Protein AF-A0A924R3J2-F1 (afdb_monomer)

Mean predicted aligned error: 12.22 Å

Radius of gyration: 37.97 Å; Cα contacts (8 Å, |Δi|>4): 180; chains: 1; bounding box: 116×45×111 Å

Secondary structure (DSSP, 8-state):
---GGGSTTPPP--PPPPP-----HHHHHHHHHHHHHHHHHHHHHHHHHHHHHHHHHHHHHHHHHHHHHHHHHHHHSGGGGGGG--SSPEESSS-S-STT--SS---SS--HHHHHHHHHHHHHTTTTSEEEETTEEEE-SSPTT-EEEEEEEE--B-STT--B--EEEEEEE---SS-PPPP-

Solvent-accessible surface area (backbone atoms only — not comparable to full-atom values): 11175 Å² total; per-residue (Å²): 141,80,79,82,82,73,73,84,73,70,84,78,85,82,74,77,82,76,82,80,84,78,88,53,64,70,63,53,51,52,50,48,50,52,53,50,53,54,51,50,55,53,51,53,55,50,52,54,53,49,55,53,51,49,54,53,52,49,48,54,53,53,44,54,52,56,42,50,56,52,50,52,52,42,67,72,41,55,94,51,39,76,72,62,47,51,96,62,52,35,30,63,74,39,68,83,57,69,91,58,46,51,106,51,75,58,35,84,78,74,44,71,59,56,38,50,55,42,55,49,25,38,50,33,40,2,67,87,32,74,47,70,60,89,93,47,76,42,58,70,58,31,46,50,69,10,35,36,43,31,43,77,78,36,77,58,47,85,54,88,93,52,93,42,73,60,38,74,44,76,48,65,50,60,55,67,96,67,91,75,78,80,84,131

Structure (mmCIF, N/CA/C/O backbone):
data_AF-A0A924R3J2-F1
#
_entry.id   AF-A0A924R3J2-F1
#
loop_
_atom_site.group_PDB
_atom_site.id
_atom_site.type_symbol
_atom_site.label_atom_id
_atom_site.label_alt_id
_atom_site.label_comp_id
_atom_site.label_asym_id
_atom_site.label_entity_id
_atom_site.label_seq_id
_atom_site.pdbx_PDB_ins_code
_atom_site.Cartn_x
_atom_site.Cartn_y
_atom_site.Cartn_z
_atom_site.occupancy
_atom_site.B_iso_or_equiv
_atom_site.auth_seq_id
_atom_site.auth_comp_id
_atom_site.auth_asym_id
_atom_site.auth_atom_id
_atom_site.pdbx_PDB_model_num
ATOM 1 N N . MET A 1 1 ? -92.207 19.267 73.140 1.00 48.91 1 MET A N 1
ATOM 2 C CA . MET A 1 1 ? -92.052 18.079 72.274 1.00 48.91 1 MET A CA 1
ATOM 3 C C . MET A 1 1 ? -91.359 18.528 70.993 1.00 48.91 1 MET A C 1
ATOM 5 O O . MET A 1 1 ? -92.011 19.125 70.152 1.00 48.91 1 MET A O 1
ATOM 9 N N . LEU A 1 2 ? -90.037 18.352 70.893 1.00 54.84 2 LEU A N 1
ATOM 10 C CA . LEU A 1 2 ? -89.264 18.607 69.670 1.00 54.84 2 LEU A CA 1
ATOM 11 C C . LEU A 1 2 ? -88.869 17.253 69.067 1.00 54.84 2 LEU A C 1
ATOM 13 O O . LEU A 1 2 ? -88.469 16.333 69.779 1.00 54.84 2 LEU A O 1
ATOM 17 N N . ASN A 1 3 ? -89.109 17.147 67.767 1.00 50.94 3 ASN A N 1
ATOM 18 C CA . ASN A 1 3 ? -89.153 15.944 66.946 1.00 50.94 3 ASN A CA 1
ATOM 19 C C . ASN A 1 3 ? -87.774 15.256 66.840 1.00 50.94 3 ASN A C 1
ATOM 21 O O . ASN A 1 3 ? -86.810 15.881 66.406 1.00 50.94 3 ASN A O 1
ATOM 25 N N . ARG A 1 4 ? -87.677 13.970 67.215 1.00 62.28 4 ARG A N 1
ATOM 26 C CA . ARG A 1 4 ? -86.435 13.167 67.143 1.00 62.28 4 ARG A CA 1
ATOM 27 C C . ARG A 1 4 ? -86.051 12.736 65.717 1.00 62.28 4 ARG A C 1
ATOM 29 O O . ARG A 1 4 ? -84.955 12.223 65.532 1.00 62.28 4 ARG A O 1
ATOM 36 N N . 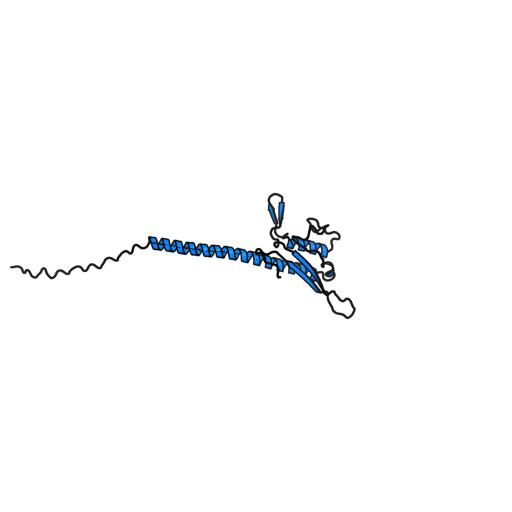ASN A 1 5 ? -86.891 12.987 64.710 1.00 60.28 5 ASN A N 1
ATOM 37 C CA . ASN A 1 5 ? -86.674 12.512 63.334 1.00 60.28 5 ASN A CA 1
ATOM 38 C C . ASN A 1 5 ? -85.704 13.370 62.493 1.00 60.28 5 ASN A C 1
ATOM 40 O O . ASN A 1 5 ? -85.583 13.145 61.294 1.00 60.28 5 ASN A O 1
ATOM 44 N N . ALA A 1 6 ? -85.025 14.362 63.079 1.00 57.56 6 ALA A N 1
ATOM 45 C CA . ALA A 1 6 ? -84.162 15.290 62.335 1.00 57.56 6 ALA A CA 1
ATOM 46 C C . ALA A 1 6 ? -82.675 14.876 62.260 1.00 57.56 6 ALA A C 1
ATOM 48 O O . ALA A 1 6 ? -81.886 15.582 61.640 1.00 57.56 6 ALA A O 1
ATOM 49 N N . ILE A 1 7 ? -82.274 13.763 62.889 1.00 57.09 7 ILE A N 1
ATOM 50 C CA . ILE A 1 7 ? -80.855 13.362 62.995 1.00 57.09 7 ILE A CA 1
ATOM 51 C C . ILE A 1 7 ? -80.429 12.414 61.849 1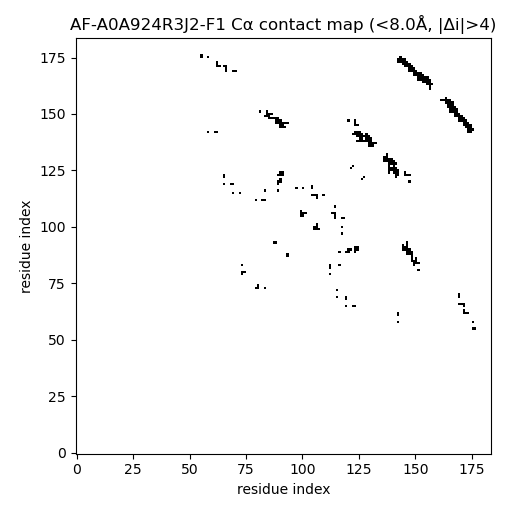.00 57.09 7 ILE A C 1
ATOM 53 O O . ILE A 1 7 ? -79.245 12.318 61.546 1.00 57.09 7 ILE A O 1
ATOM 57 N N . ASP A 1 8 ? -81.382 11.800 61.137 1.00 58.78 8 ASP A N 1
ATOM 58 C CA . ASP A 1 8 ? -81.125 10.823 60.057 1.00 58.78 8 ASP A CA 1
ATOM 59 C C . ASP A 1 8 ? -80.899 11.441 58.659 1.00 58.78 8 ASP A C 1
ATOM 61 O O . ASP A 1 8 ? -80.796 10.722 57.667 1.00 58.78 8 ASP A O 1
ATOM 65 N N . GLN A 1 9 ? -80.816 12.771 58.541 1.00 63.91 9 GLN A N 1
ATOM 66 C CA . GLN A 1 9 ? -80.634 13.463 57.251 1.00 63.91 9 GLN A CA 1
ATOM 67 C C . GLN A 1 9 ? -79.262 14.127 57.070 1.00 63.91 9 GLN A C 1
ATOM 69 O O . GLN A 1 9 ? -79.083 14.924 56.150 1.00 63.91 9 GLN A O 1
ATOM 74 N N . LEU A 1 10 ? -78.269 13.811 57.905 1.00 67.00 10 LEU A N 1
ATOM 75 C CA . LEU A 1 10 ? -76.909 14.299 57.668 1.00 67.00 10 LEU A CA 1
ATOM 76 C C . LEU A 1 10 ? -76.249 13.476 56.543 1.00 67.00 10 LEU A C 1
ATOM 78 O O . LEU A 1 10 ? -76.083 12.266 56.701 1.00 67.00 10 LEU A O 1
ATOM 82 N N . PRO A 1 11 ? -75.864 14.087 55.405 1.00 70.06 11 PRO A N 1
ATOM 83 C CA . PRO A 1 11 ? -75.172 13.374 54.339 1.00 70.06 11 PRO A CA 1
ATOM 84 C C . PRO A 1 11 ? -73.816 12.869 54.845 1.00 70.06 11 PRO A C 1
ATOM 86 O O . PRO A 1 11 ? -72.990 13.643 55.331 1.00 70.06 11 PRO A O 1
ATOM 89 N N . VAL A 1 12 ? -73.586 11.559 54.732 1.00 71.75 12 VAL A N 1
ATOM 90 C CA . VAL A 1 12 ? -72.301 10.936 55.072 1.00 71.75 12 VAL A CA 1
ATOM 91 C C . VAL A 1 12 ? -71.249 11.405 54.057 1.00 71.75 12 VAL A C 1
ATOM 93 O O . VAL A 1 12 ? -71.468 11.248 52.853 1.00 71.75 12 VAL A O 1
ATOM 96 N N . PRO A 1 13 ? -70.102 11.962 54.489 1.00 69.44 13 PRO A N 1
ATOM 97 C CA . PRO A 1 13 ? -69.024 12.320 53.578 1.00 69.44 13 PRO A CA 1
ATOM 98 C C . PRO A 1 13 ? -68.452 11.054 52.927 1.00 69.44 13 PRO A C 1
ATOM 100 O O . PRO A 1 13 ? -67.819 10.235 53.589 1.00 69.44 13 PRO A O 1
ATOM 103 N N . ILE A 1 14 ? -68.663 10.890 51.622 1.00 71.38 14 ILE A N 1
ATOM 104 C CA . ILE A 1 14 ? -67.970 9.886 50.805 1.00 71.38 14 ILE A CA 1
ATOM 105 C C . ILE A 1 14 ? -66.544 10.385 50.570 1.00 71.38 14 ILE A C 1
ATOM 107 O O . ILE A 1 14 ? -66.289 11.175 49.662 1.00 71.38 14 ILE A O 1
ATOM 111 N N . THR A 1 15 ? -65.605 9.974 51.422 1.00 72.62 15 THR A N 1
ATOM 112 C CA . THR A 1 15 ? -64.182 10.209 51.176 1.00 72.62 15 THR A CA 1
ATOM 113 C C . THR A 1 15 ? -63.712 9.278 50.052 1.00 72.62 15 THR A C 1
ATOM 115 O O . THR A 1 15 ? -63.897 8.062 50.145 1.00 72.62 15 THR A O 1
ATOM 118 N N . PRO A 1 16 ? -63.127 9.804 48.960 1.00 75.81 16 PRO A N 1
ATOM 119 C CA . PRO A 1 16 ? -62.544 8.953 47.933 1.00 75.81 16 PRO A CA 1
ATOM 120 C C . PRO A 1 16 ? -61.376 8.151 48.533 1.00 75.81 16 PRO A C 1
ATOM 122 O O . PRO A 1 16 ? -60.658 8.675 49.394 1.00 75.81 16 PRO A O 1
ATOM 125 N N . PRO A 1 17 ? -61.157 6.891 48.111 1.00 71.56 17 PRO A N 1
ATOM 126 C CA . PRO A 1 17 ? -60.004 6.128 48.565 1.00 71.56 17 PRO A CA 1
ATOM 127 C C . PRO A 1 17 ? -58.725 6.878 48.180 1.00 71.56 17 PRO A C 1
ATOM 129 O O . PRO A 1 17 ? -58.571 7.321 47.041 1.00 71.56 17 PRO A O 1
ATOM 132 N N . LEU A 1 18 ? -57.809 7.037 49.138 1.00 68.06 18 LEU A N 1
ATOM 133 C CA . LEU A 1 18 ? -56.508 7.646 48.875 1.00 68.06 18 LEU A CA 1
ATOM 134 C C . LEU A 1 18 ? -55.772 6.819 47.807 1.00 68.06 18 LEU A C 1
ATOM 136 O O . LEU A 1 18 ? -55.744 5.586 47.911 1.00 68.06 18 LEU A O 1
ATOM 140 N N . PRO A 1 19 ? -55.164 7.457 46.790 1.00 69.69 19 PRO A N 1
ATOM 141 C CA . PRO A 1 19 ? -54.374 6.739 45.806 1.00 69.69 19 PRO A CA 1
ATOM 142 C C . PRO A 1 19 ? -53.231 6.013 46.516 1.00 69.69 19 PRO A C 1
ATOM 144 O O . PRO A 1 19 ? -52.472 6.588 47.298 1.00 69.69 19 PRO A O 1
ATOM 147 N N . ARG A 1 20 ? -53.135 4.709 46.266 1.00 66.94 20 ARG A N 1
ATOM 148 C CA . ARG A 1 20 ? -52.118 3.838 46.848 1.00 66.94 20 ARG A CA 1
ATOM 149 C C . ARG A 1 20 ? -50.770 4.228 46.239 1.00 66.94 20 ARG A C 1
ATOM 151 O O . ARG A 1 20 ? -50.554 4.022 45.049 1.00 66.94 20 ARG A O 1
ATOM 158 N N . VAL A 1 21 ? -49.871 4.806 47.034 1.00 64.62 21 VAL A N 1
ATOM 159 C CA . VAL A 1 21 ? -48.509 5.113 46.578 1.00 64.62 21 VAL A CA 1
ATOM 160 C C . VAL A 1 21 ? -47.767 3.788 46.402 1.00 64.62 21 VAL A C 1
ATOM 162 O O . VAL A 1 21 ? -47.398 3.135 47.377 1.00 64.62 21 VAL A O 1
ATOM 165 N N . SER A 1 22 ? -47.591 3.359 45.151 1.00 64.19 22 SER A N 1
ATOM 166 C CA . SER A 1 22 ? -46.738 2.220 44.817 1.00 64.19 22 SER A CA 1
ATOM 167 C C . SER A 1 22 ? -45.282 2.665 44.919 1.00 64.19 22 SER A C 1
ATOM 169 O O . SER A 1 22 ? -44.743 3.301 44.017 1.00 64.19 22 SER A O 1
ATOM 171 N N . GLY A 1 23 ? -44.652 2.374 46.055 1.00 64.81 23 GLY A N 1
ATOM 172 C CA . GLY A 1 23 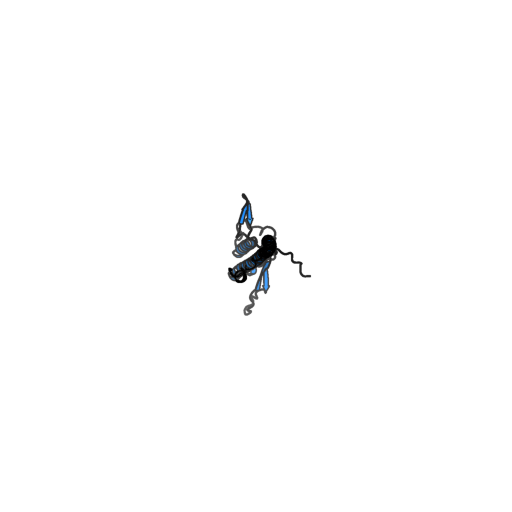? -43.216 2.542 46.239 1.00 64.81 23 GLY A CA 1
ATOM 173 C C . GLY A 1 23 ? -42.444 1.461 45.484 1.00 64.81 23 GLY A C 1
ATOM 174 O O . GLY A 1 23 ? -42.030 0.478 46.087 1.00 64.81 23 GLY A O 1
ATOM 175 N N . THR A 1 24 ? -42.256 1.631 44.175 1.00 64.75 24 THR A N 1
ATOM 176 C CA . THR A 1 24 ? -41.397 0.762 43.339 1.00 64.75 24 THR A CA 1
ATOM 177 C C . THR A 1 24 ? -40.222 1.507 42.699 1.00 64.75 24 THR A C 1
ATOM 179 O O . THR A 1 24 ? -39.500 0.939 41.888 1.00 64.75 24 THR A O 1
ATOM 182 N N . THR A 1 25 ? -39.965 2.755 43.100 1.00 74.38 25 THR A N 1
ATOM 183 C CA . THR A 1 25 ? -39.020 3.649 42.410 1.00 74.38 25 THR A CA 1
ATOM 184 C C . THR A 1 25 ? -37.553 3.217 42.517 1.00 74.38 25 THR A C 1
ATOM 186 O O . THR A 1 25 ? -36.815 3.333 41.547 1.00 74.38 25 THR A O 1
ATOM 189 N N . MET A 1 26 ? -37.106 2.673 43.653 1.00 81.19 26 MET A N 1
ATOM 190 C CA . MET A 1 26 ? -35.691 2.298 43.830 1.00 81.19 26 MET A CA 1
ATOM 191 C C . MET A 1 26 ? -35.299 1.032 43.053 1.00 81.19 26 MET A C 1
ATOM 193 O O . MET A 1 26 ? -34.213 0.975 42.479 1.00 81.19 26 MET A O 1
ATOM 197 N N . LEU A 1 27 ? -36.178 0.022 43.008 1.00 86.88 27 LEU A N 1
ATOM 198 C CA . LEU A 1 27 ? -35.929 -1.208 42.246 1.00 86.88 27 LEU A CA 1
ATOM 199 C C . LEU A 1 27 ? -35.962 -0.924 40.738 1.00 86.88 27 LEU A C 1
ATOM 201 O O . LEU A 1 27 ? -35.117 -1.414 39.999 1.00 86.88 27 LEU A O 1
ATOM 205 N N . GLU A 1 28 ? -36.907 -0.098 40.293 1.00 88.44 28 GLU A N 1
ATOM 206 C CA . GLU A 1 28 ? -37.046 0.302 38.893 1.00 88.44 28 GLU A CA 1
ATOM 207 C C . GLU A 1 28 ? -35.826 1.095 38.399 1.00 88.44 28 GLU A C 1
ATOM 209 O O . GLU A 1 28 ? -35.278 0.807 37.333 1.00 88.44 28 GLU A O 1
ATOM 214 N N . VAL A 1 29 ? -35.306 2.017 39.217 1.00 91.25 29 VAL A N 1
ATOM 215 C CA . VAL A 1 29 ? -34.059 2.736 38.913 1.00 91.25 29 VAL A CA 1
ATOM 216 C C . VAL A 1 29 ? -32.851 1.789 38.896 1.00 91.25 29 VAL A C 1
ATOM 218 O O . VAL A 1 29 ? -32.008 1.877 38.008 1.00 91.25 29 VAL A O 1
ATOM 221 N N . LEU A 1 30 ? -32.764 0.830 39.819 1.00 92.38 30 LEU A N 1
ATOM 222 C CA . LEU A 1 30 ? -31.658 -0.132 39.823 1.00 92.38 30 LEU A CA 1
ATOM 223 C C . LEU A 1 30 ? -31.685 -1.037 38.581 1.00 92.38 30 LEU A C 1
ATOM 225 O O . LEU A 1 30 ? -30.654 -1.237 37.941 1.00 92.38 30 LEU A O 1
ATOM 229 N N . VAL A 1 31 ? -32.863 -1.536 38.198 1.00 93.31 31 VAL A N 1
ATOM 230 C CA . VAL A 1 31 ? -33.034 -2.372 37.001 1.00 93.31 31 VAL A CA 1
ATOM 231 C C . VAL A 1 31 ? -32.736 -1.579 35.728 1.00 93.31 31 VAL A C 1
ATOM 233 O O . VAL A 1 31 ? -32.037 -2.085 34.852 1.00 93.31 31 VAL A O 1
ATOM 236 N N . THR A 1 32 ? -33.187 -0.325 35.627 1.00 95.00 32 THR A N 1
ATOM 237 C CA . THR A 1 32 ? -32.863 0.528 34.468 1.00 95.00 32 THR A CA 1
ATOM 238 C C . THR A 1 32 ? -31.365 0.788 34.352 1.00 95.00 32 THR A C 1
ATOM 240 O O . THR A 1 32 ? -30.823 0.649 33.257 1.00 95.00 32 THR A O 1
ATOM 243 N N . ILE A 1 33 ? -30.663 1.064 35.456 1.00 95.25 33 ILE A N 1
ATOM 244 C CA . ILE A 1 33 ? -29.198 1.207 35.450 1.00 95.25 33 ILE A CA 1
ATOM 245 C C . ILE A 1 33 ? -28.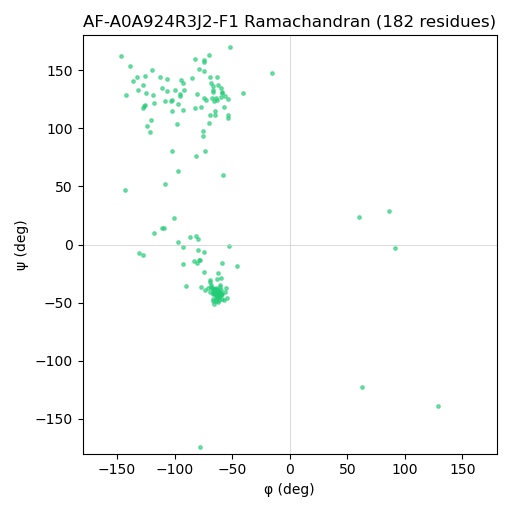521 -0.088 34.978 1.00 95.25 33 ILE A C 1
ATOM 247 O O . ILE A 1 33 ? -27.605 -0.022 34.163 1.00 95.25 33 ILE A O 1
ATOM 251 N N . VAL A 1 34 ? -28.977 -1.263 35.426 1.00 96.31 34 VAL A N 1
ATOM 252 C CA . VAL A 1 34 ? -28.419 -2.561 34.994 1.00 96.31 34 VAL A CA 1
ATOM 253 C C . VAL A 1 34 ? -28.627 -2.798 33.495 1.00 96.31 34 VAL A C 1
ATOM 255 O O . VAL A 1 34 ? -27.697 -3.220 32.802 1.00 96.31 34 VAL A O 1
ATOM 258 N N . ILE A 1 35 ? -29.823 -2.505 32.977 1.00 96.81 35 ILE A N 1
ATOM 259 C CA . ILE A 1 35 ? -30.135 -2.639 31.548 1.00 96.81 35 ILE A CA 1
ATOM 260 C C . ILE A 1 35 ? -29.274 -1.671 30.724 1.00 96.81 35 ILE A C 1
ATOM 262 O O . ILE A 1 35 ? -28.660 -2.084 29.741 1.00 96.81 35 ILE A O 1
ATOM 266 N N . LEU A 1 36 ? -29.172 -0.405 31.143 1.00 96.69 36 LEU A N 1
ATOM 267 C CA . LEU A 1 36 ? -28.356 0.608 30.468 1.00 96.69 36 LEU A CA 1
ATOM 268 C C . LEU A 1 36 ? -26.868 0.260 30.494 1.00 96.69 36 LEU A C 1
ATOM 270 O O . LEU A 1 36 ? -26.207 0.349 29.463 1.00 96.69 36 LEU A O 1
ATOM 274 N N . ALA A 1 37 ? -26.343 -0.175 31.641 1.00 97.19 37 ALA A N 1
ATOM 275 C CA . ALA A 1 37 ? -24.952 -0.594 31.768 1.00 97.19 37 ALA A CA 1
ATOM 276 C C . ALA A 1 37 ? -24.645 -1.763 30.820 1.00 97.19 37 ALA A C 1
ATOM 278 O O . ALA A 1 37 ? -23.640 -1.739 30.112 1.00 97.19 37 ALA A O 1
ATOM 279 N N . SER A 1 38 ? -25.548 -2.745 30.744 1.00 97.19 38 SER A N 1
ATOM 280 C CA . SER A 1 38 ? -25.416 -3.894 29.840 1.00 97.19 38 SER A CA 1
ATOM 281 C C . SER A 1 38 ? -25.460 -3.470 28.364 1.00 97.19 38 SER A C 1
ATOM 283 O O . SER A 1 38 ? -24.644 -3.930 27.565 1.00 97.19 38 SER A O 1
ATOM 285 N N . GLY A 1 39 ? -26.355 -2.542 28.003 1.00 97.75 39 GLY A N 1
ATOM 286 C CA . GLY A 1 39 ? -26.428 -1.964 26.657 1.00 97.75 39 GLY A CA 1
ATOM 287 C C . GLY A 1 39 ? -25.168 -1.186 26.262 1.00 97.75 39 GLY A C 1
ATOM 288 O O . GLY A 1 39 ? -24.651 -1.363 25.160 1.00 97.75 39 GLY A O 1
ATOM 289 N N . LEU A 1 40 ? -24.628 -0.370 27.171 1.00 97.50 40 LEU A N 1
ATOM 290 C CA . LEU A 1 40 ? -23.408 0.411 26.942 1.00 97.50 40 LEU A CA 1
ATOM 291 C C . LEU A 1 40 ? -22.168 -0.475 26.773 1.00 97.50 40 LEU A C 1
ATOM 293 O O . LEU A 1 40 ? -21.338 -0.189 25.914 1.00 97.50 40 LEU A O 1
ATOM 297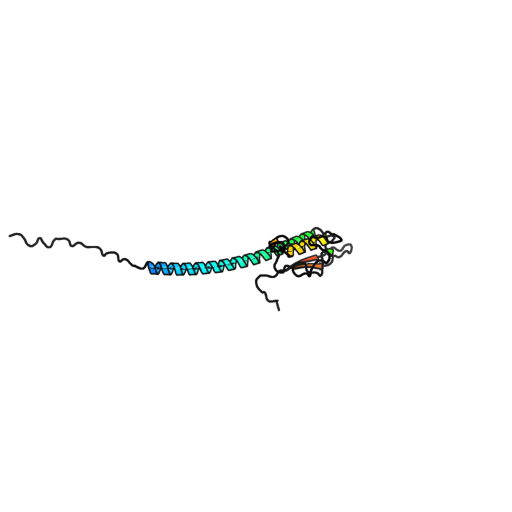 N N . LEU A 1 41 ? -22.056 -1.570 27.531 1.00 96.75 41 LEU A N 1
ATOM 298 C CA . LEU A 1 41 ? -20.984 -2.554 27.337 1.00 96.75 41 LEU A CA 1
ATOM 299 C C . LEU A 1 41 ? -21.077 -3.228 25.959 1.00 96.75 41 LEU A C 1
ATOM 301 O O . LEU A 1 41 ? -20.055 -3.408 25.297 1.00 96.75 41 LEU A O 1
ATOM 305 N N . GLY A 1 42 ? -22.293 -3.536 25.494 1.00 97.19 42 GLY A N 1
ATOM 306 C CA . GLY A 1 42 ? -22.524 -4.045 24.138 1.00 97.19 42 GLY A CA 1
ATOM 307 C C . GLY A 1 42 ? -22.095 -3.055 23.049 1.00 97.19 42 GLY A C 1
ATOM 308 O O . GLY A 1 42 ? -21.414 -3.437 22.097 1.00 97.19 42 GLY A O 1
ATOM 309 N N . LEU A 1 43 ? -22.419 -1.769 23.214 1.00 97.31 43 LEU A N 1
ATOM 310 C CA . LEU A 1 43 ? -21.983 -0.709 22.298 1.00 97.31 43 LEU A CA 1
ATOM 311 C C . LEU A 1 43 ? -20.461 -0.517 22.310 1.00 97.31 43 LEU A C 1
ATOM 313 O O . LEU A 1 43 ? -19.865 -0.342 21.251 1.00 97.31 43 LEU A O 1
ATOM 317 N N . ALA A 1 44 ? -19.818 -0.593 23.478 1.00 96.75 44 ALA A N 1
ATOM 318 C CA . ALA A 1 44 ? -18.364 -0.502 23.585 1.00 96.75 44 ALA A CA 1
ATOM 319 C C . ALA A 1 44 ? -17.663 -1.656 22.846 1.00 96.75 44 ALA A C 1
ATOM 321 O O . ALA A 1 44 ? -16.684 -1.428 22.136 1.00 96.75 44 ALA A O 1
ATOM 322 N N . ALA A 1 45 ? -18.190 -2.881 22.953 1.00 95.62 45 ALA A N 1
ATOM 323 C CA . ALA A 1 45 ? -17.677 -4.026 22.202 1.00 95.62 45 ALA A CA 1
ATOM 324 C C . ALA A 1 45 ? -17.818 -3.823 20.683 1.00 95.62 45 ALA A C 1
ATOM 326 O O . ALA A 1 45 ? -16.874 -4.078 19.933 1.00 95.62 45 ALA A O 1
ATOM 327 N N . LEU A 1 46 ? -18.964 -3.301 20.232 1.00 95.75 46 LEU A N 1
ATOM 328 C CA . LEU A 1 46 ? -19.172 -2.962 18.824 1.00 95.75 46 LEU A CA 1
ATOM 329 C C . LEU A 1 46 ? -18.215 -1.857 18.354 1.00 95.75 46 LEU A C 1
ATOM 331 O O . LEU A 1 46 ? -17.661 -1.963 17.264 1.00 95.75 46 LEU A O 1
ATOM 335 N N . GLN A 1 47 ? -17.967 -0.832 19.174 1.00 97.19 47 GLN A N 1
ATOM 336 C CA . GLN A 1 47 ? -17.033 0.247 18.847 1.00 97.19 47 GLN A CA 1
ATOM 337 C C . GLN A 1 47 ? -15.618 -0.283 18.591 1.00 97.19 47 GLN A C 1
ATOM 339 O O . GLN A 1 47 ? -14.968 0.138 17.637 1.00 97.19 47 GLN A O 1
ATOM 344 N N . VAL A 1 48 ? -15.140 -1.224 19.410 1.00 94.31 48 VAL A N 1
ATOM 345 C CA . VAL A 1 48 ? -13.831 -1.860 19.196 1.00 94.31 48 VAL A CA 1
ATOM 346 C C . VAL A 1 48 ? -13.816 -2.643 17.883 1.00 94.31 48 VAL A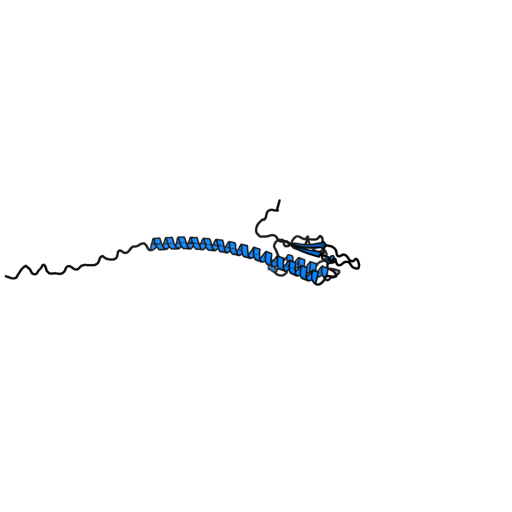 C 1
ATOM 348 O O . VAL A 1 48 ? -12.868 -2.511 17.111 1.00 94.31 48 VAL A O 1
ATOM 351 N N . ALA A 1 49 ? -14.876 -3.401 17.589 1.00 92.50 49 ALA A N 1
ATOM 352 C CA . ALA A 1 49 ? -14.986 -4.135 16.329 1.00 92.50 49 ALA A CA 1
ATOM 353 C C . ALA A 1 49 ? -14.964 -3.193 15.108 1.00 92.50 49 ALA A C 1
ATOM 355 O O . ALA A 1 49 ? -14.273 -3.469 14.126 1.00 92.50 49 ALA A O 1
ATOM 356 N N . LEU A 1 50 ? -15.648 -2.047 15.185 1.00 93.94 50 LEU A N 1
ATOM 357 C CA . LEU A 1 50 ? -15.623 -1.029 14.132 1.00 93.94 50 LEU A CA 1
ATOM 358 C C . LEU A 1 50 ? -14.215 -0.469 13.912 1.00 93.94 50 LEU A C 1
ATOM 360 O O . LEU A 1 50 ? -13.764 -0.424 12.774 1.00 93.94 50 LEU A O 1
ATOM 364 N N . LEU A 1 51 ? -13.485 -0.136 14.981 1.00 92.50 51 LEU A N 1
ATOM 365 C CA . LEU A 1 51 ? -12.103 0.348 14.869 1.00 92.50 51 LEU A CA 1
ATOM 366 C C . LEU A 1 51 ? -11.184 -0.679 14.191 1.00 92.50 51 LEU A C 1
ATOM 368 O O . LEU A 1 51 ? -10.335 -0.313 13.381 1.00 92.50 51 LEU A O 1
ATOM 372 N N . THR A 1 52 ? -11.360 -1.972 14.485 1.00 90.19 52 THR A N 1
ATOM 373 C CA . THR A 1 52 ? -10.588 -3.024 13.805 1.00 90.19 52 THR A CA 1
ATOM 374 C C . THR A 1 52 ? -10.939 -3.137 12.322 1.00 90.19 52 THR 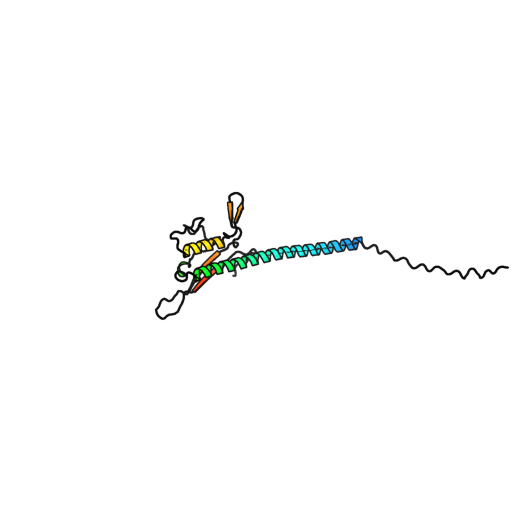A C 1
ATOM 376 O O . THR A 1 52 ? -10.040 -3.236 11.490 1.00 90.19 52 THR A O 1
ATOM 379 N N . ALA A 1 53 ? -12.226 -3.049 11.974 1.00 90.69 53 ALA A N 1
ATOM 380 C CA . ALA A 1 53 ? -12.678 -3.091 10.586 1.00 90.69 53 ALA A CA 1
ATOM 381 C C . ALA A 1 53 ? -12.195 -1.869 9.786 1.00 90.69 53 ALA A C 1
ATOM 383 O O . ALA A 1 53 ? -11.787 -1.999 8.630 1.00 90.69 53 ALA A O 1
ATOM 384 N N . GLU A 1 54 ? -12.188 -0.687 10.405 1.00 91.31 54 GLU A N 1
ATOM 385 C CA . GLU A 1 54 ? -11.636 0.531 9.811 1.00 91.31 54 GLU A CA 1
ATOM 386 C C . GLU A 1 54 ? -10.139 0.391 9.528 1.00 91.31 54 GLU A C 1
ATOM 388 O O . GLU A 1 54 ? -9.697 0.721 8.427 1.00 91.31 54 GLU A O 1
ATOM 393 N N . ALA A 1 55 ? -9.364 -0.150 10.473 1.00 88.38 55 ALA A N 1
ATOM 394 C CA . ALA A 1 55 ? -7.930 -0.361 10.289 1.00 88.38 55 ALA A CA 1
ATOM 395 C C . ALA A 1 55 ? -7.622 -1.312 9.114 1.00 88.38 55 ALA A C 1
ATOM 397 O O . ALA A 1 55 ? -6.739 -1.027 8.302 1.00 88.38 55 ALA A O 1
ATOM 398 N N . GLU A 1 56 ? -8.373 -2.407 8.971 1.00 89.00 56 GLU A N 1
ATOM 399 C CA . GLU A 1 56 ? -8.215 -3.339 7.844 1.00 89.00 56 GLU A CA 1
ATOM 400 C C . GLU A 1 56 ? -8.609 -2.703 6.504 1.00 89.00 56 GLU A C 1
ATOM 402 O O . GLU A 1 56 ? -7.896 -2.838 5.503 1.00 89.00 56 GLU A O 1
ATOM 407 N N . SER A 1 57 ? -9.721 -1.961 6.483 1.00 91.19 57 SER A N 1
ATOM 408 C CA . SER A 1 57 ? -10.158 -1.219 5.298 1.00 91.19 57 SER A CA 1
ATOM 409 C C . SER A 1 57 ? -9.125 -0.172 4.878 1.00 91.19 57 SER A C 1
ATOM 411 O O . SER A 1 57 ? -8.838 -0.023 3.688 1.00 91.19 57 SER A O 1
ATOM 413 N N . TYR A 1 58 ? -8.527 0.523 5.847 1.00 90.50 58 TYR A N 1
ATOM 414 C CA . TYR A 1 58 ? -7.482 1.510 5.605 1.00 90.50 58 TYR A CA 1
ATOM 415 C C . TYR A 1 58 ? -6.248 0.881 4.945 1.00 90.50 58 TYR A C 1
ATOM 417 O O . TYR A 1 58 ? -5.785 1.373 3.915 1.00 90.50 58 TYR A O 1
ATOM 425 N N . GLN A 1 59 ? -5.762 -0.254 5.463 1.00 89.44 59 GLN A N 1
ATOM 426 C CA . GLN A 1 59 ? -4.635 -0.972 4.855 1.00 89.44 59 GLN A CA 1
ATOM 427 C C . GLN A 1 59 ? -4.940 -1.405 3.416 1.00 89.44 59 GLN A C 1
ATOM 429 O O . GLN A 1 59 ? -4.113 -1.229 2.521 1.00 89.44 59 GLN A O 1
ATOM 434 N N . ARG A 1 60 ? -6.149 -1.914 3.155 1.00 92.06 60 ARG A N 1
ATOM 435 C CA . ARG A 1 60 ? -6.558 -2.293 1.797 1.00 92.06 60 ARG A CA 1
ATOM 436 C C . ARG A 1 60 ? -6.572 -1.097 0.845 1.00 92.06 60 ARG A C 1
ATOM 438 O O . ARG A 1 60 ? -6.090 -1.211 -0.282 1.00 92.06 60 ARG A O 1
ATOM 445 N N . ALA A 1 61 ? -7.115 0.037 1.281 1.00 93.25 61 ALA A N 1
ATOM 446 C CA . ALA A 1 61 ? -7.133 1.256 0.481 1.00 93.25 61 ALA A CA 1
ATOM 447 C C . ALA A 1 61 ? -5.707 1.731 0.165 1.00 93.25 61 ALA A C 1
ATOM 449 O O . ALA A 1 61 ? -5.390 2.025 -0.987 1.00 93.25 61 ALA A O 1
ATOM 450 N N . GLN A 1 62 ? -4.824 1.723 1.163 1.00 92.06 62 GLN A N 1
ATOM 451 C CA . GLN A 1 62 ? -3.432 2.117 0.988 1.00 92.06 62 GLN A CA 1
ATOM 452 C C . GLN A 1 62 ? -2.665 1.178 0.041 1.00 92.06 62 GLN A C 1
ATOM 454 O O . GLN A 1 62 ? -1.890 1.652 -0.788 1.00 92.06 62 GLN A O 1
ATOM 459 N N . ALA A 1 63 ? -2.923 -0.132 0.081 1.00 93.44 63 ALA A N 1
ATOM 460 C CA . ALA A 1 63 ? -2.346 -1.082 -0.872 1.00 93.44 63 ALA A CA 1
ATOM 461 C C . ALA A 1 63 ? -2.777 -0.804 -2.317 1.00 93.44 63 ALA A C 1
ATOM 463 O O . ALA A 1 63 ? -1.938 -0.819 -3.216 1.00 93.44 63 ALA A O 1
ATOM 464 N N . ILE A 1 64 ? -4.056 -0.491 -2.545 1.00 94.88 64 ILE A N 1
ATOM 465 C CA . ILE A 1 64 ? -4.564 -0.131 -3.878 1.00 94.88 64 ILE A CA 1
ATOM 466 C C . ILE A 1 64 ? -3.876 1.137 -4.396 1.00 94.88 64 ILE A C 1
ATOM 468 O O . ILE A 1 64 ? -3.455 1.173 -5.552 1.00 94.88 64 ILE A O 1
ATOM 472 N N . LEU A 1 65 ? -3.715 2.153 -3.543 1.00 94.75 65 LEU A N 1
ATOM 473 C CA . LEU A 1 65 ? -3.013 3.385 -3.912 1.00 94.75 65 LEU A CA 1
ATOM 474 C C . LEU A 1 65 ? -1.557 3.112 -4.315 1.00 94.75 65 LEU A C 1
ATOM 476 O O . LEU A 1 65 ? -1.104 3.631 -5.330 1.00 94.75 65 LEU A O 1
ATOM 480 N N . LEU A 1 66 ? -0.845 2.256 -3.576 1.00 93.94 66 LEU A N 1
ATOM 481 C CA . LEU A 1 66 ? 0.545 1.899 -3.881 1.00 93.94 66 LEU A CA 1
ATOM 482 C C . LEU A 1 66 ? 0.687 1.069 -5.163 1.00 93.94 66 LEU A C 1
ATOM 484 O O . LEU A 1 66 ? 1.669 1.232 -5.884 1.00 93.94 66 LEU A O 1
ATOM 488 N N . VAL A 1 67 ? -0.270 0.185 -5.465 1.00 96.44 67 VAL A N 1
ATOM 489 C CA . VAL A 1 67 ? -0.299 -0.526 -6.755 1.00 96.44 67 VAL A CA 1
ATOM 490 C C . VAL A 1 67 ? -0.496 0.468 -7.894 1.00 96.44 67 VAL A C 1
ATOM 492 O O . VAL A 1 67 ? 0.251 0.421 -8.869 1.00 96.44 67 VAL A O 1
ATOM 495 N N . ASN A 1 68 ? -1.473 1.369 -7.767 1.00 96.94 68 ASN A N 1
ATOM 496 C CA . ASN A 1 68 ? -1.780 2.347 -8.806 1.00 96.94 68 ASN A CA 1
ATOM 497 C C . ASN A 1 68 ? -0.608 3.303 -9.057 1.00 96.94 68 ASN A C 1
ATOM 499 O O . ASN A 1 68 ? -0.258 3.498 -10.216 1.00 96.94 68 ASN A O 1
ATOM 503 N N . ASP A 1 69 ? 0.061 3.802 -8.011 1.00 95.12 69 ASP A N 1
ATOM 504 C CA . ASP A 1 69 ? 1.267 4.639 -8.148 1.00 95.12 69 ASP A CA 1
ATOM 505 C C . ASP A 1 69 ? 2.348 3.940 -8.992 1.00 95.12 69 ASP A C 1
ATOM 507 O O . ASP A 1 69 ? 2.890 4.516 -9.937 1.00 95.12 69 ASP A O 1
ATOM 511 N N . MET A 1 70 ? 2.619 2.659 -8.733 1.00 94.44 70 MET A N 1
ATOM 512 C CA . MET A 1 70 ? 3.621 1.921 -9.505 1.00 94.44 70 MET A CA 1
ATOM 513 C C . MET A 1 70 ? 3.161 1.633 -10.939 1.00 94.44 70 MET A C 1
ATOM 515 O O . MET A 1 70 ? 3.957 1.722 -11.875 1.00 94.44 70 MET A O 1
ATOM 519 N N . VAL A 1 71 ? 1.878 1.326 -11.146 1.00 96.44 71 VAL A N 1
ATOM 520 C CA . VAL A 1 71 ? 1.307 1.170 -12.493 1.00 96.44 71 VAL A CA 1
ATOM 521 C C . VAL A 1 71 ? 1.430 2.477 -13.280 1.00 96.44 71 VAL A C 1
ATOM 523 O O . VAL A 1 71 ? 1.834 2.451 -14.442 1.00 96.44 71 VAL A O 1
ATOM 526 N N . GLU A 1 72 ? 1.156 3.627 -12.668 1.00 96.50 72 GLU A N 1
ATOM 527 C CA . GLU A 1 72 ? 1.312 4.946 -13.291 1.00 96.50 72 GLU A CA 1
ATOM 528 C C . GLU A 1 72 ? 2.771 5.229 -13.675 1.00 96.50 72 GLU A C 1
ATOM 530 O O . GLU A 1 72 ? 3.041 5.673 -14.793 1.00 96.50 72 GLU A O 1
ATOM 535 N N . ARG A 1 73 ? 3.736 4.882 -12.817 1.00 94.81 73 ARG A N 1
ATOM 536 C CA . ARG A 1 73 ? 5.174 5.014 -13.121 1.00 94.81 73 ARG A CA 1
ATOM 537 C C . ARG A 1 73 ? 5.600 4.145 -14.306 1.00 94.81 73 ARG A C 1
ATOM 539 O O . ARG A 1 73 ? 6.199 4.656 -15.253 1.00 94.81 73 ARG A O 1
ATOM 546 N N . VAL A 1 74 ? 5.233 2.858 -14.309 1.00 94.12 74 VAL A N 1
ATOM 547 C CA . VAL A 1 74 ? 5.549 1.930 -15.417 1.00 94.12 74 VAL A CA 1
ATOM 548 C C . VAL A 1 74 ? 4.874 2.378 -16.716 1.00 94.12 74 VAL A C 1
ATOM 550 O O . VAL A 1 74 ? 5.485 2.356 -17.784 1.00 94.12 74 VAL A O 1
ATOM 553 N N . THR A 1 75 ? 3.615 2.815 -16.644 1.00 94.00 75 THR A N 1
ATOM 554 C CA . THR A 1 75 ? 2.858 3.253 -17.826 1.00 94.00 75 THR A CA 1
ATOM 555 C C . THR A 1 75 ? 3.292 4.614 -18.356 1.00 94.00 75 THR A C 1
ATOM 557 O O . THR A 1 75 ? 3.084 4.867 -19.543 1.00 94.00 75 THR A O 1
ATOM 560 N N . THR A 1 76 ? 3.899 5.466 -17.530 1.00 95.44 76 THR A N 1
ATOM 561 C CA . THR A 1 76 ? 4.521 6.729 -17.955 1.00 95.44 76 THR A CA 1
ATOM 562 C C . THR A 1 76 ? 5.873 6.474 -18.621 1.00 95.44 76 THR A C 1
ATOM 564 O O . THR A 1 76 ? 6.206 7.117 -19.614 1.00 95.44 76 THR A O 1
ATOM 567 N N . ASN A 1 77 ? 6.630 5.487 -18.137 1.00 93.88 77 ASN A N 1
ATOM 568 C CA . ASN A 1 77 ? 7.957 5.137 -18.640 1.00 93.88 77 ASN A CA 1
ATOM 569 C C . ASN A 1 77 ? 7.958 3.805 -19.419 1.00 93.88 77 ASN A C 1
ATOM 571 O O . ASN A 1 77 ? 8.741 2.894 -19.138 1.00 93.88 77 ASN A O 1
ATOM 575 N N . ARG A 1 78 ? 7.058 3.678 -20.409 1.00 90.75 78 ARG A N 1
ATOM 576 C CA . ARG A 1 78 ? 6.829 2.403 -21.128 1.00 90.75 78 ARG A CA 1
ATOM 577 C C . ARG A 1 78 ? 8.060 1.882 -21.857 1.00 90.75 78 ARG A C 1
ATOM 579 O O . ARG A 1 78 ? 8.261 0.675 -21.903 1.00 90.75 78 ARG A O 1
ATOM 586 N N . SER A 1 79 ? 8.887 2.773 -22.403 1.00 90.62 79 SER A N 1
ATOM 587 C CA . SER A 1 79 ? 10.116 2.394 -23.113 1.00 90.62 79 SER A CA 1
ATOM 588 C C . SER A 1 79 ? 11.125 1.680 -22.211 1.00 90.62 79 SER A C 1
ATOM 590 O O . SER A 1 79 ? 11.933 0.900 -22.706 1.00 90.62 79 SER A O 1
ATOM 592 N N . ALA A 1 80 ? 11.061 1.909 -20.897 1.00 91.69 80 ALA A N 1
ATOM 593 C CA . ALA A 1 80 ? 11.881 1.234 -19.899 1.00 91.69 80 ALA A CA 1
ATOM 594 C C . ALA A 1 80 ? 11.078 0.244 -19.035 1.00 91.69 80 ALA A C 1
ATOM 596 O O . ALA A 1 80 ? 11.582 -0.201 -18.005 1.00 91.69 80 ALA A O 1
ATOM 597 N N . ALA A 1 81 ? 9.851 -0.133 -19.427 1.00 91.69 81 ALA A N 1
ATOM 598 C CA . ALA A 1 81 ? 8.977 -1.004 -18.632 1.00 91.69 81 ALA A CA 1
ATOM 599 C C . ALA A 1 81 ? 9.646 -2.342 -18.266 1.00 91.69 81 ALA A C 1
ATOM 601 O O . ALA A 1 81 ? 9.525 -2.815 -17.137 1.00 91.69 81 ALA A O 1
ATOM 602 N N . ALA A 1 82 ? 10.432 -2.912 -19.186 1.00 91.50 82 ALA A N 1
ATOM 603 C CA . ALA A 1 82 ? 11.205 -4.130 -18.946 1.00 91.50 82 ALA A CA 1
ATOM 604 C C . ALA A 1 82 ? 12.218 -3.996 -17.794 1.00 91.50 82 ALA A C 1
ATOM 606 O O . ALA A 1 82 ? 12.497 -4.980 -17.118 1.00 91.50 82 ALA A O 1
ATOM 607 N N . SER A 1 83 ? 12.732 -2.792 -17.532 1.00 90.94 83 SER A N 1
ATOM 608 C CA . SER A 1 83 ? 13.700 -2.533 -16.462 1.00 90.94 83 SER A CA 1
ATOM 609 C C . SER A 1 83 ? 13.074 -2.448 -15.065 1.00 90.94 83 SER A C 1
ATOM 611 O O . SER A 1 83 ? 13.813 -2.472 -14.087 1.00 90.94 83 SER A O 1
ATOM 613 N N . TYR A 1 84 ? 11.743 -2.345 -14.949 1.00 90.31 84 TYR A N 1
ATOM 614 C CA . TYR A 1 84 ? 11.050 -2.385 -13.652 1.00 90.31 84 TYR A CA 1
ATOM 615 C C . TYR A 1 84 ? 10.848 -3.812 -13.127 1.00 90.31 84 TYR A C 1
ATOM 617 O O . TYR A 1 84 ? 10.521 -3.993 -11.956 1.00 90.31 84 TYR A O 1
ATOM 625 N N . VAL A 1 85 ? 11.002 -4.824 -13.984 1.00 91.44 85 VAL A N 1
ATOM 626 C CA . VAL A 1 85 ? 10.824 -6.230 -13.610 1.00 91.44 85 VAL A CA 1
ATOM 627 C C . VAL A 1 85 ? 12.027 -6.685 -12.792 1.00 91.44 85 VAL A C 1
ATOM 629 O O . VAL A 1 85 ? 13.164 -6.564 -13.243 1.00 91.44 85 VAL A O 1
ATOM 632 N N . SER A 1 86 ? 11.772 -7.236 -11.606 1.00 84.19 86 SER A N 1
ATOM 633 C CA . SER A 1 86 ? 12.803 -7.808 -10.736 1.00 84.19 86 SER A CA 1
ATOM 634 C C . SER A 1 86 ? 12.320 -9.115 -10.109 1.00 84.19 86 SER A C 1
ATOM 636 O O . SER A 1 86 ? 11.120 -9.338 -9.944 1.00 84.19 86 SER A O 1
ATOM 638 N N . THR A 1 87 ? 13.268 -9.984 -9.761 1.00 81.44 87 THR A N 1
ATOM 639 C CA . THR A 1 87 ? 13.035 -11.146 -8.892 1.00 81.44 87 THR A CA 1
ATOM 640 C C . THR A 1 87 ? 12.968 -10.765 -7.415 1.00 81.44 87 THR A C 1
ATOM 642 O O . THR A 1 87 ? 12.538 -11.577 -6.599 1.00 81.44 87 THR A O 1
ATOM 645 N N . ASP A 1 88 ? 13.394 -9.549 -7.076 1.00 80.25 88 ASP A N 1
ATOM 646 C CA . ASP A 1 88 ? 13.422 -9.047 -5.709 1.00 80.25 88 ASP A CA 1
ATOM 647 C C . ASP A 1 88 ? 12.036 -8.591 -5.243 1.00 80.25 88 ASP A C 1
ATOM 649 O O . ASP A 1 88 ? 11.203 -8.122 -6.025 1.00 80.25 88 ASP A O 1
ATOM 653 N N . VAL A 1 89 ? 11.817 -8.689 -3.933 1.00 81.56 89 VAL A N 1
ATOM 654 C CA . VAL A 1 89 ? 10.633 -8.152 -3.260 1.00 81.56 89 VAL A CA 1
ATOM 655 C C . VAL A 1 89 ? 10.968 -6.770 -2.707 1.00 81.56 89 VAL A C 1
ATOM 657 O O . VAL A 1 89 ? 11.957 -6.596 -1.997 1.00 81.56 89 VAL A O 1
ATOM 660 N N . PHE A 1 90 ? 10.127 -5.781 -2.998 1.00 84.69 90 PHE A N 1
ATOM 661 C CA . PHE A 1 90 ? 10.248 -4.425 -2.461 1.00 84.69 90 PHE A CA 1
ATOM 662 C C . PHE A 1 90 ? 9.412 -4.294 -1.183 1.00 84.69 90 PHE A C 1
ATOM 664 O O . PHE A 1 90 ? 8.285 -4.775 -1.158 1.00 84.69 90 PHE A O 1
ATOM 671 N N . GLY A 1 91 ? 9.898 -3.622 -0.132 1.00 78.69 91 GLY A N 1
ATOM 672 C CA . GLY A 1 91 ? 9.098 -3.357 1.074 1.00 78.69 91 GLY A CA 1
ATOM 673 C C . GLY A 1 91 ? 9.775 -3.751 2.387 1.00 78.69 91 GLY A C 1
ATOM 674 O O . GLY A 1 91 ? 10.947 -3.451 2.582 1.00 78.69 91 GLY A O 1
ATOM 675 N N . THR A 1 92 ? 9.019 -4.331 3.323 1.00 69.50 92 THR A N 1
ATOM 676 C CA . THR A 1 92 ? 9.411 -4.478 4.748 1.00 69.50 92 THR A CA 1
ATOM 677 C C . THR A 1 92 ? 10.309 -5.672 5.079 1.00 69.50 92 THR A C 1
ATOM 679 O O . THR A 1 92 ? 10.880 -5.710 6.163 1.00 69.50 92 THR A O 1
ATOM 682 N N . ASP A 1 93 ? 10.447 -6.640 4.182 1.00 57.09 93 ASP A N 1
ATOM 683 C CA . ASP A 1 93 ? 11.249 -7.856 4.378 1.00 57.09 93 ASP A CA 1
ATOM 684 C C . ASP A 1 93 ? 12.202 -8.160 3.218 1.00 57.09 93 ASP A C 1
ATOM 686 O O . ASP A 1 93 ? 12.986 -9.106 3.308 1.00 57.09 93 ASP A O 1
ATOM 690 N N . GLY A 1 94 ? 12.092 -7.401 2.121 1.00 49.66 94 GLY A N 1
ATOM 691 C CA . GLY A 1 94 ? 13.146 -7.349 1.131 1.00 49.66 94 GLY A CA 1
ATOM 692 C C . GLY A 1 94 ? 14.388 -6.989 1.919 1.00 49.66 94 GLY A C 1
ATOM 693 O O . GLY A 1 94 ? 14.441 -5.900 2.494 1.00 49.66 94 GLY A O 1
ATOM 694 N N . MET A 1 95 ? 15.289 -7.963 2.070 1.00 38.81 95 MET A N 1
ATOM 695 C CA . MET A 1 95 ? 16.543 -7.796 2.784 1.00 38.81 95 MET A CA 1
ATOM 696 C C . MET A 1 95 ? 17.108 -6.423 2.425 1.00 38.81 95 MET A C 1
ATOM 698 O O . MET A 1 95 ? 17.136 -6.043 1.256 1.00 38.81 95 MET A O 1
ATOM 702 N N . GLU A 1 96 ? 17.477 -5.673 3.456 1.00 40.50 96 GLU A N 1
ATOM 703 C CA . GLU A 1 96 ? 18.431 -4.572 3.397 1.00 40.50 96 GLU A CA 1
ATOM 704 C C . GLU A 1 96 ? 19.292 -4.550 2.126 1.00 40.50 96 GLU A C 1
ATOM 706 O O . GLU A 1 96 ? 19.873 -5.565 1.735 1.00 40.50 96 GLU A O 1
ATOM 711 N N . PRO A 1 97 ? 19.653 -3.347 1.688 1.00 39.38 97 PRO A N 1
ATOM 712 C CA . PRO A 1 97 ? 18.859 -2.416 0.910 1.00 39.38 97 PRO A CA 1
ATOM 713 C C . PRO A 1 97 ? 18.841 -2.890 -0.560 1.00 39.38 97 PRO A C 1
ATOM 715 O O . PRO A 1 97 ? 19.480 -3.873 -0.929 1.00 39.38 97 PRO A O 1
ATOM 718 N N . ILE A 1 98 ? 18.266 -2.130 -1.491 1.00 43.12 98 ILE A N 1
ATOM 719 C CA . ILE A 1 98 ? 18.954 -2.093 -2.790 1.00 43.12 98 ILE A CA 1
ATOM 720 C C . ILE A 1 98 ? 20.394 -1.677 -2.422 1.00 43.12 98 ILE A C 1
ATOM 722 O O . ILE A 1 98 ? 20.570 -0.578 -1.904 1.00 43.12 98 ILE A O 1
ATOM 726 N N . ILE A 1 99 ? 21.383 -2.567 -2.573 1.00 40.81 99 ILE A N 1
ATOM 727 C CA . ILE A 1 99 ? 22.743 -2.525 -1.979 1.00 40.81 99 ILE A CA 1
ATOM 728 C C . ILE A 1 99 ? 23.533 -1.211 -2.214 1.00 40.81 99 ILE A C 1
ATOM 730 O O . ILE A 1 99 ? 24.614 -1.025 -1.674 1.00 40.81 99 ILE A O 1
ATOM 734 N N . ASN A 1 100 ? 22.979 -0.237 -2.936 1.00 40.78 100 ASN A N 1
ATOM 735 C CA . ASN A 1 100 ? 23.496 1.122 -3.076 1.00 40.78 100 ASN A CA 1
ATOM 736 C C . ASN A 1 100 ? 22.387 2.177 -3.137 1.00 40.78 100 ASN A C 1
ATOM 738 O O . ASN A 1 100 ? 22.395 3.039 -4.016 1.00 40.78 100 ASN A O 1
ATOM 742 N N . VAL A 1 101 ? 21.407 2.121 -2.240 1.00 44.53 101 VAL A N 1
ATOM 743 C CA . VAL A 1 101 ? 20.412 3.189 -2.154 1.00 44.53 101 VAL A CA 1
ATOM 744 C C . VAL A 1 101 ? 20.467 3.762 -0.760 1.00 44.53 101 VAL A C 1
ATOM 746 O O . VAL A 1 101 ? 19.921 3.173 0.171 1.00 44.53 101 VAL A O 1
ATOM 749 N N . PRO A 1 102 ? 21.198 4.878 -0.588 1.00 42.31 102 PRO A N 1
ATOM 750 C CA . PRO A 1 102 ? 21.273 5.566 0.682 1.00 42.31 102 PRO A CA 1
ATOM 751 C C . PRO A 1 102 ? 19.872 5.843 1.236 1.00 42.31 102 PRO A C 1
ATOM 753 O O . PRO A 1 102 ? 18.857 5.785 0.543 1.00 42.31 102 PRO A O 1
ATOM 756 N N . PHE A 1 103 ? 19.814 6.287 2.488 1.00 49.62 103 PHE A N 1
ATOM 757 C CA . PHE A 1 103 ? 18.612 6.863 3.108 1.00 49.62 103 PHE A CA 1
ATOM 758 C C . PHE A 1 103 ? 17.869 7.898 2.218 1.00 49.62 103 PHE A C 1
ATOM 760 O O . PHE A 1 103 ? 16.697 8.207 2.438 1.00 49.62 103 PHE A O 1
ATOM 767 N N . ARG A 1 104 ? 18.559 8.424 1.204 1.00 55.22 104 ARG A N 1
ATOM 768 C CA . ARG A 1 104 ? 18.071 9.209 0.071 1.00 55.22 104 ARG A CA 1
ATOM 769 C C . ARG A 1 104 ? 18.240 8.330 -1.166 1.00 55.22 104 ARG A C 1
ATOM 771 O O . ARG A 1 104 ? 19.332 7.795 -1.289 1.00 55.22 104 ARG A O 1
ATOM 778 N N . CYS A 1 105 ? 17.248 8.225 -2.056 1.00 67.75 105 CYS A N 1
ATOM 779 C CA . CYS A 1 105 ? 17.278 7.452 -3.312 1.00 67.75 105 CYS A CA 1
ATOM 780 C C . CYS A 1 105 ? 18.413 7.850 -4.288 1.00 67.75 105 CYS A C 1
ATOM 782 O O . CYS A 1 105 ? 18.191 8.275 -5.418 1.00 67.75 105 CYS A O 1
ATOM 784 N N . ALA A 1 106 ? 19.656 7.735 -3.836 1.00 61.72 106 ALA A N 1
ATOM 785 C CA . ALA A 1 106 ? 20.904 8.024 -4.509 1.00 61.72 106 ALA A CA 1
ATOM 786 C C . ALA A 1 106 ? 21.440 6.700 -5.056 1.00 61.72 106 ALA A C 1
ATOM 788 O O . ALA A 1 106 ? 22.469 6.180 -4.646 1.00 61.72 106 ALA A O 1
ATOM 789 N N . VAL A 1 107 ? 20.644 6.156 -5.967 1.00 65.38 107 VAL A N 1
ATOM 790 C CA . VAL A 1 107 ? 20.967 5.050 -6.864 1.00 65.38 107 VAL A CA 1
ATOM 791 C C . VAL A 1 107 ? 22.053 5.497 -7.850 1.00 65.38 107 VAL A C 1
ATOM 793 O O . VAL A 1 107 ? 21.968 6.596 -8.395 1.00 65.38 107 VAL A O 1
ATOM 796 N N . SER A 1 108 ? 23.066 4.666 -8.108 1.00 59.44 108 SER A N 1
ATOM 797 C CA . SER A 1 108 ? 24.093 4.922 -9.131 1.00 59.44 108 SER A CA 1
ATOM 798 C C . SER A 1 108 ? 24.201 3.726 -10.090 1.00 59.44 108 SER A C 1
ATOM 800 O O . SER A 1 108 ? 24.508 2.630 -9.621 1.00 59.44 108 SER A O 1
ATOM 802 N N . PRO A 1 109 ? 23.958 3.899 -11.407 1.00 66.50 109 PRO A N 1
ATOM 803 C CA . PRO A 1 109 ? 23.510 5.127 -12.064 1.00 66.50 109 PRO A CA 1
ATOM 804 C C . PRO A 1 109 ? 22.062 5.481 -11.692 1.00 66.50 109 PRO A C 1
ATOM 806 O O . PRO A 1 109 ? 21.196 4.616 -11.533 1.00 66.50 109 PRO A O 1
ATOM 809 N N . ALA A 1 110 ? 21.788 6.780 -11.578 1.00 72.12 110 ALA A N 1
ATOM 810 C CA . ALA A 1 110 ? 20.471 7.284 -11.214 1.00 72.12 110 ALA A CA 1
ATOM 811 C C . ALA A 1 110 ? 19.543 7.304 -12.439 1.00 72.12 110 ALA A C 1
ATOM 813 O O . ALA A 1 110 ? 19.299 8.357 -13.042 1.00 72.12 110 ALA A O 1
ATOM 814 N N . THR A 1 111 ? 19.053 6.130 -12.838 1.00 85.25 111 THR A N 1
ATOM 815 C CA . THR A 1 111 ? 17.997 6.011 -13.846 1.00 85.25 111 THR A CA 1
ATOM 816 C C . THR A 1 111 ? 16.653 6.404 -13.232 1.00 85.25 111 THR A C 1
ATOM 818 O O . THR A 1 111 ? 16.478 6.430 -12.013 1.00 85.25 111 THR A O 1
ATOM 821 N N . GLN A 1 112 ? 15.686 6.775 -14.073 1.00 88.00 112 GLN A N 1
ATOM 822 C CA . GLN A 1 112 ? 14.325 7.031 -13.593 1.00 88.00 112 GLN A CA 1
ATOM 823 C C . GLN A 1 112 ? 13.738 5.783 -12.922 1.00 88.00 112 GLN A C 1
ATOM 825 O O . GLN A 1 112 ? 13.209 5.877 -11.823 1.00 88.00 112 GLN A O 1
ATOM 830 N N . VAL A 1 113 ? 13.959 4.615 -13.530 1.00 88.75 113 VAL A N 1
ATOM 831 C CA . VAL A 1 113 ? 13.518 3.314 -13.017 1.00 88.75 113 VAL A CA 1
ATOM 832 C C . VAL A 1 113 ? 14.067 3.038 -11.617 1.00 88.75 113 VAL A C 1
ATOM 834 O O . VAL A 1 113 ? 13.311 2.680 -10.722 1.00 88.75 113 VAL A O 1
ATOM 837 N N . SER A 1 114 ? 15.369 3.240 -11.390 1.00 85.19 114 SER A N 1
ATOM 838 C CA . SER A 1 114 ? 15.968 2.955 -10.083 1.00 85.19 114 SER A CA 1
ATOM 839 C C . SER A 1 114 ? 15.501 3.928 -8.993 1.00 85.19 114 SER A C 1
ATOM 841 O O . SER A 1 114 ? 15.355 3.525 -7.838 1.00 85.19 114 SER A O 1
ATOM 843 N N . ARG A 1 115 ? 15.190 5.183 -9.348 1.00 85.75 115 ARG A N 1
ATOM 844 C CA . ARG A 1 115 ? 14.531 6.133 -8.435 1.00 85.75 115 ARG A CA 1
ATOM 845 C C . ARG A 1 115 ? 13.103 5.710 -8.104 1.00 85.75 115 ARG A C 1
ATOM 847 O O . ARG A 1 115 ? 12.770 5.635 -6.929 1.00 85.75 115 ARG A O 1
ATOM 854 N N . ASP A 1 116 ? 12.308 5.370 -9.114 1.00 89.75 116 ASP A N 1
ATOM 855 C CA . ASP A 1 116 ? 10.919 4.940 -8.939 1.00 89.75 116 ASP A CA 1
ATOM 856 C C . ASP A 1 116 ? 10.806 3.705 -8.040 1.00 89.75 116 ASP A C 1
ATOM 858 O O . ASP A 1 116 ? 10.010 3.698 -7.106 1.00 89.75 116 ASP A O 1
ATOM 862 N N . LEU A 1 117 ? 11.637 2.685 -8.276 1.00 87.19 117 LEU A N 1
ATOM 863 C CA . LEU A 1 117 ? 11.659 1.472 -7.453 1.00 87.19 117 LEU A CA 1
ATOM 864 C C . LEU A 1 117 ? 12.059 1.770 -5.998 1.00 87.19 117 LEU A C 1
ATOM 866 O O . LEU A 1 117 ? 11.488 1.196 -5.071 1.00 87.19 117 LEU A O 1
ATOM 870 N N . CYS A 1 118 ? 13.003 2.693 -5.782 1.00 85.00 118 CYS A N 1
ATOM 871 C CA . CYS A 1 118 ? 13.371 3.141 -4.438 1.00 85.00 118 CYS A CA 1
ATOM 872 C C . CYS A 1 118 ? 12.226 3.882 -3.738 1.00 85.00 118 CYS A C 1
ATOM 874 O O . CYS A 1 118 ? 11.883 3.557 -2.600 1.00 85.00 118 CYS A O 1
ATOM 876 N N . ASP A 1 119 ? 11.638 4.878 -4.403 1.00 86.88 119 ASP A N 1
ATOM 877 C CA . ASP A 1 119 ? 10.559 5.693 -3.843 1.00 86.88 119 ASP A CA 1
ATOM 878 C C . ASP A 1 119 ? 9.329 4.834 -3.530 1.00 86.88 119 ASP A C 1
ATOM 880 O O . ASP A 1 119 ? 8.716 4.973 -2.465 1.00 86.88 119 ASP A O 1
ATOM 884 N N . TRP A 1 120 ? 9.014 3.883 -4.409 1.00 89.81 120 TRP A N 1
ATOM 885 C CA . TRP A 1 120 ? 7.932 2.932 -4.199 1.00 89.81 120 TRP A CA 1
ATOM 886 C C . TRP A 1 120 ? 8.212 1.981 -3.031 1.00 89.81 120 TRP A C 1
ATOM 888 O O . TRP A 1 120 ? 7.375 1.845 -2.137 1.00 89.81 120 TRP A O 1
ATOM 898 N N . GLY A 1 121 ? 9.417 1.404 -2.954 1.00 86.56 121 GLY A N 1
ATOM 899 C CA . GLY A 1 121 ? 9.842 0.572 -1.821 1.00 86.56 121 GLY A CA 1
ATOM 900 C C . GLY A 1 121 ? 9.737 1.301 -0.478 1.00 86.56 121 GLY A C 1
ATOM 901 O O . GLY A 1 121 ? 9.234 0.757 0.504 1.00 86.56 121 GLY A O 1
ATOM 902 N N . ARG A 1 122 ? 10.121 2.579 -0.440 1.00 84.81 122 ARG A N 1
ATOM 903 C CA . ARG A 1 122 ? 9.973 3.433 0.748 1.00 84.81 122 ARG A CA 1
ATOM 904 C C . ARG A 1 122 ? 8.514 3.726 1.082 1.00 84.81 122 ARG A C 1
ATOM 906 O O . ARG A 1 122 ? 8.156 3.794 2.256 1.00 84.81 122 ARG A O 1
ATOM 913 N N . SER A 1 123 ? 7.676 3.908 0.071 1.00 88.31 123 SER A N 1
ATOM 914 C CA . SER A 1 123 ? 6.241 4.131 0.256 1.00 88.31 123 SER A CA 1
ATOM 915 C C . SER A 1 123 ? 5.555 2.886 0.830 1.00 88.31 123 SER A C 1
ATOM 917 O O . SER A 1 123 ? 4.755 3.017 1.754 1.00 88.31 123 SER A O 1
ATOM 919 N N . LEU A 1 124 ? 5.961 1.684 0.399 1.00 88.19 124 LEU A N 1
ATOM 920 C CA . LEU A 1 124 ? 5.536 0.403 0.988 1.00 88.19 124 LEU A CA 1
ATOM 921 C C . LEU A 1 124 ? 5.923 0.283 2.472 1.00 88.19 124 LEU A C 1
ATOM 923 O O . LEU A 1 124 ? 5.139 -0.225 3.272 1.00 88.19 124 LEU A O 1
ATOM 927 N N . GLN A 1 125 ? 7.091 0.808 2.852 1.00 84.69 125 GLN A N 1
ATOM 928 C CA . GLN A 1 125 ? 7.558 0.856 4.244 1.00 84.69 125 GLN A CA 1
ATOM 929 C C . GLN A 1 125 ? 6.933 1.999 5.071 1.00 84.69 125 GLN A C 1
ATOM 931 O O . GLN A 1 125 ? 7.165 2.088 6.273 1.00 84.69 125 GLN A O 1
ATOM 936 N N . GLY A 1 126 ? 6.126 2.880 4.468 1.00 86.12 126 GLY A N 1
ATOM 937 C CA . GLY A 1 126 ? 5.472 3.976 5.187 1.00 86.12 126 GLY A CA 1
ATOM 938 C C . GLY A 1 126 ? 6.300 5.246 5.315 1.00 86.12 126 GLY A C 1
ATOM 939 O O . GLY A 1 126 ? 6.118 5.999 6.267 1.00 86.12 126 GLY A O 1
ATOM 940 N N . ALA A 1 127 ? 7.204 5.527 4.373 1.00 81.19 127 ALA A N 1
ATOM 941 C CA . ALA A 1 127 ? 8.039 6.730 4.398 1.00 81.19 127 ALA A CA 1
ATOM 942 C C . ALA A 1 127 ? 7.266 8.062 4.410 1.00 81.19 127 ALA A C 1
ATOM 944 O O . ALA A 1 127 ? 7.875 9.090 4.720 1.00 81.19 127 ALA A O 1
ATOM 945 N N . ALA A 1 128 ? 5.971 8.041 4.082 1.00 80.31 128 ALA A N 1
ATOM 946 C CA . ALA A 1 128 ? 5.084 9.195 4.155 1.00 80.31 128 ALA A CA 1
ATOM 947 C C . ALA A 1 128 ? 4.785 9.626 5.600 1.00 80.31 128 ALA A C 1
ATOM 949 O O . ALA A 1 128 ? 4.666 10.821 5.844 1.00 80.31 128 ALA A O 1
ATOM 950 N N . GLU A 1 129 ? 4.739 8.687 6.552 1.00 85.06 129 GLU A N 1
ATOM 951 C CA . GLU A 1 129 ? 4.365 8.974 7.938 1.00 85.06 129 GLU A CA 1
ATOM 952 C C . GLU A 1 129 ? 5.444 8.491 8.904 1.00 85.06 129 GLU A C 1
ATOM 954 O O . GLU A 1 129 ? 5.787 7.304 8.976 1.00 85.06 129 GLU A O 1
ATOM 959 N N . LYS A 1 130 ? 5.995 9.439 9.659 1.00 83.50 130 LYS A N 1
ATOM 960 C CA . LYS A 1 130 ? 7.172 9.228 10.495 1.00 83.50 130 LYS A CA 1
ATOM 961 C C . LYS A 1 130 ? 6.868 9.620 11.926 1.00 83.50 130 LYS A C 1
ATOM 963 O O . LYS A 1 130 ? 6.443 10.739 12.192 1.00 83.50 130 LYS A O 1
ATOM 968 N N . LYS A 1 131 ? 7.188 8.729 12.856 1.00 83.88 131 LYS A N 1
ATOM 969 C CA . LYS A 1 131 ? 7.169 9.014 14.284 1.00 83.88 131 LYS A CA 1
ATOM 970 C C . LYS A 1 131 ? 8.595 9.221 14.764 1.00 83.88 131 LYS A C 1
ATOM 972 O O . LYS A 1 131 ? 9.448 8.351 14.612 1.00 83.88 131 LYS A O 1
ATOM 977 N N . THR A 1 132 ? 8.844 10.372 15.369 1.00 87.06 132 THR A N 1
ATOM 978 C CA . THR A 1 132 ? 10.133 10.660 15.994 1.00 87.06 132 THR A CA 1
ATOM 979 C C . THR A 1 132 ? 10.032 10.375 17.487 1.00 87.06 132 THR A C 1
ATOM 981 O O . THR A 1 132 ? 9.193 10.955 18.175 1.00 87.06 132 THR A O 1
ATOM 984 N N . VAL A 1 133 ? 10.873 9.473 17.992 1.00 86.56 133 VAL A N 1
ATOM 985 C CA . VAL A 1 133 ? 11.013 9.190 19.427 1.00 86.56 133 VAL A CA 1
ATOM 986 C C . VAL A 1 133 ? 12.465 9.464 19.811 1.00 86.56 133 VAL A C 1
ATOM 988 O O . VAL A 1 133 ? 13.374 8.727 19.430 1.00 86.56 133 VAL A O 1
ATOM 991 N N . GLY A 1 134 ? 12.700 10.566 20.528 1.00 88.38 134 GLY A N 1
ATOM 992 C CA . GLY A 1 134 ? 14.056 11.075 20.752 1.00 88.38 134 GLY A CA 1
ATOM 993 C C . GLY A 1 134 ? 14.713 11.475 19.427 1.00 88.38 134 GLY A C 1
ATOM 994 O O . GLY A 1 134 ? 14.154 12.277 18.685 1.00 88.38 134 GLY A O 1
ATOM 995 N N . SER A 1 135 ? 15.872 10.891 19.115 1.00 83.81 135 SER A N 1
ATOM 996 C CA . SER A 1 135 ? 16.581 11.101 17.838 1.00 83.81 135 SER A CA 1
ATOM 997 C C . SER A 1 135 ? 16.305 10.013 16.791 1.00 83.81 135 SER A C 1
ATOM 999 O O . SER A 1 135 ? 16.895 10.043 15.712 1.00 83.81 135 SER A O 1
ATOM 1001 N N . VAL A 1 136 ? 15.443 9.035 17.093 1.00 80.56 136 VAL A N 1
ATOM 1002 C CA . VAL A 1 136 ? 15.114 7.931 16.181 1.00 80.56 136 VAL A CA 1
ATOM 1003 C C . VAL A 1 136 ? 13.842 8.269 15.413 1.00 80.56 136 VAL A C 1
ATOM 1005 O O . VAL A 1 136 ? 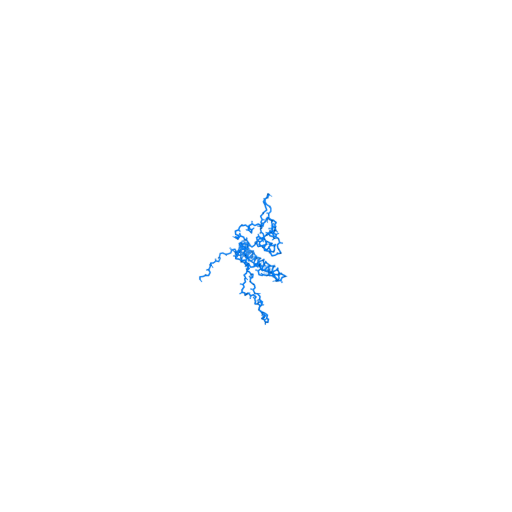12.817 8.595 16.009 1.00 80.56 136 VAL A O 1
ATOM 1008 N N . ILE A 1 137 ? 13.909 8.168 14.086 1.00 77.88 137 ILE A N 1
ATOM 1009 C CA . ILE A 1 137 ? 12.766 8.323 13.186 1.00 77.88 137 ILE A CA 1
ATOM 1010 C C . ILE A 1 137 ? 12.326 6.927 12.757 1.00 77.88 137 ILE A C 1
ATOM 1012 O O . ILE A 1 137 ? 13.066 6.243 12.053 1.00 77.88 137 ILE A O 1
ATOM 1016 N N . THR A 1 138 ? 11.125 6.516 13.149 1.00 80.50 138 THR A N 1
ATOM 1017 C CA . THR A 1 138 ? 10.508 5.272 12.681 1.00 80.50 138 THR A CA 1
ATOM 1018 C C . THR A 1 138 ? 9.393 5.577 11.693 1.00 80.50 138 THR A C 1
ATOM 1020 O O . THR A 1 138 ? 8.666 6.561 11.827 1.00 80.50 138 THR A O 1
ATOM 1023 N N . GLN A 1 139 ? 9.265 4.745 10.667 1.00 79.81 139 GLN A N 1
ATOM 1024 C CA . GLN A 1 139 ? 8.135 4.803 9.746 1.00 79.81 139 GLN A CA 1
ATOM 1025 C C . GLN A 1 139 ? 6.954 4.087 10.401 1.00 79.81 139 GLN A C 1
ATOM 1027 O O . GLN A 1 139 ? 7.117 2.983 10.918 1.00 79.81 139 GLN A O 1
ATOM 1032 N N . VAL A 1 140 ? 5.789 4.733 10.438 1.00 81.69 140 VAL A N 1
ATOM 1033 C CA . VAL A 1 140 ? 4.601 4.195 11.131 1.00 81.69 140 VAL A CA 1
ATOM 1034 C C . VAL A 1 140 ? 3.351 4.141 10.257 1.00 81.69 140 VAL A C 1
ATOM 1036 O O . VAL A 1 140 ? 2.370 3.531 10.662 1.00 81.69 140 VAL A O 1
ATOM 1039 N N . GLY A 1 141 ? 3.381 4.725 9.057 1.00 79.81 141 GLY A N 1
ATOM 1040 C CA . GLY A 1 141 ? 2.260 4.674 8.107 1.00 79.81 141 GLY A CA 1
ATOM 1041 C C . GLY A 1 141 ? 2.430 3.644 7.001 1.00 79.81 141 GLY A C 1
ATOM 1042 O O . GLY A 1 141 ? 1.890 3.842 5.919 1.00 79.81 141 GLY A O 1
ATOM 1043 N N . GLY A 1 142 ? 3.247 2.612 7.210 1.00 82.38 142 GLY A N 1
ATOM 1044 C CA . GLY A 1 142 ? 3.454 1.548 6.229 1.00 82.38 142 GLY A CA 1
ATOM 1045 C C . 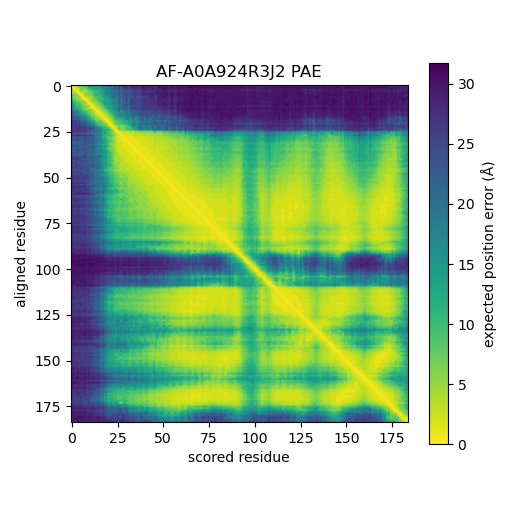GLY A 1 142 ? 2.357 0.494 6.302 1.00 82.38 142 GLY A C 1
ATOM 1046 O O . GLY A 1 142 ? 1.700 0.334 7.331 1.00 82.38 142 GLY A O 1
ATOM 1047 N N . LEU A 1 143 ? 2.198 -0.270 5.224 1.00 85.88 143 LEU A N 1
ATOM 1048 C CA . LEU A 1 143 ? 1.417 -1.501 5.287 1.00 85.88 143 LEU A CA 1
ATOM 1049 C C . LEU A 1 143 ? 2.160 -2.499 6.180 1.00 85.88 143 LEU A C 1
ATOM 1051 O O . LEU A 1 143 ? 3.360 -2.714 5.997 1.00 85.88 143 LEU A O 1
ATOM 1055 N N . GLY A 1 144 ? 1.468 -3.122 7.138 1.00 86.50 144 GLY A N 1
ATOM 1056 C CA . GLY A 1 144 ? 2.075 -4.153 7.982 1.00 86.50 144 GLY A CA 1
ATOM 1057 C C . GLY A 1 144 ? 2.625 -5.279 7.109 1.00 86.50 144 GLY A C 1
ATOM 1058 O O . GLY A 1 144 ? 1.873 -5.869 6.343 1.00 86.50 144 GLY A O 1
ATOM 1059 N N . GLY A 1 145 ? 3.935 -5.537 7.144 1.00 83.94 145 GLY A N 1
ATOM 1060 C CA . GLY A 1 145 ? 4.553 -6.539 6.267 1.00 83.94 145 GLY A CA 1
ATOM 1061 C C . GLY A 1 145 ? 4.380 -6.258 4.763 1.00 83.94 145 GLY A C 1
ATOM 1062 O O . GLY A 1 145 ? 4.395 -7.202 3.974 1.00 83.94 145 GLY A O 1
ATOM 1063 N N . GLY A 1 146 ? 4.163 -4.993 4.377 1.00 86.81 146 GLY A N 1
ATOM 1064 C CA . GLY A 1 146 ? 3.943 -4.553 3.001 1.00 86.81 146 GLY A CA 1
ATOM 1065 C C . GLY A 1 146 ? 5.071 -4.956 2.056 1.00 86.81 146 GLY A C 1
ATOM 1066 O O . GLY A 1 146 ? 6.242 -4.665 2.322 1.00 86.81 146 GLY A O 1
ATOM 1067 N N . ARG A 1 147 ? 4.693 -5.600 0.952 1.00 88.62 147 ARG A N 1
ATOM 1068 C CA . ARG A 1 147 ? 5.558 -6.183 -0.076 1.00 88.62 147 ARG A CA 1
ATOM 1069 C C . ARG A 1 147 ? 5.045 -5.851 -1.458 1.00 88.62 147 ARG A C 1
ATOM 1071 O O . ARG A 1 147 ? 3.842 -5.909 -1.686 1.00 88.62 147 ARG A O 1
ATOM 1078 N N . GLY A 1 148 ? 5.949 -5.568 -2.378 1.00 90.62 148 GLY A N 1
ATOM 1079 C CA . GLY A 1 148 ? 5.664 -5.267 -3.768 1.00 90.62 148 GLY A CA 1
ATOM 1080 C C . GLY A 1 148 ? 6.482 -6.147 -4.705 1.00 90.62 148 GLY A C 1
ATOM 1081 O O . GLY A 1 148 ? 7.677 -6.325 -4.484 1.00 90.62 148 GLY A O 1
ATOM 1082 N N . CYS A 1 149 ? 5.853 -6.657 -5.763 1.00 91.81 149 CYS A N 1
ATOM 1083 C CA . CYS A 1 149 ? 6.511 -7.410 -6.832 1.00 91.81 149 CYS A CA 1
ATOM 1084 C C . CYS A 1 149 ? 6.055 -6.896 -8.202 1.00 91.81 149 CYS A C 1
ATOM 1086 O O . CYS A 1 149 ? 4.882 -6.556 -8.388 1.00 91.81 149 CYS A O 1
ATOM 1088 N N . ILE A 1 150 ? 6.973 -6.880 -9.170 1.00 93.00 150 ILE A N 1
ATOM 1089 C CA . ILE A 1 150 ? 6.710 -6.468 -10.552 1.00 93.00 150 ILE A CA 1
ATOM 1090 C C . ILE A 1 150 ? 7.201 -7.582 -11.473 1.00 93.00 150 ILE A C 1
ATOM 1092 O O . ILE A 1 150 ? 8.387 -7.901 -11.495 1.00 93.00 150 ILE A O 1
ATOM 1096 N N . GLN A 1 151 ? 6.286 -8.181 -12.230 1.00 93.81 151 GLN A N 1
ATOM 1097 C CA . GLN A 1 151 ? 6.556 -9.356 -13.057 1.00 93.81 151 GLN A CA 1
ATOM 1098 C C . GLN A 1 151 ? 6.152 -9.123 -14.511 1.00 93.81 151 GLN A C 1
ATOM 1100 O O . GLN A 1 151 ? 5.135 -8.490 -14.797 1.00 93.81 151 GLN A O 1
ATOM 1105 N N . LEU A 1 152 ? 6.920 -9.697 -15.433 1.00 94.75 152 LEU A N 1
ATOM 1106 C CA . LEU A 1 152 ? 6.537 -9.802 -16.836 1.00 94.75 152 LEU A CA 1
ATOM 1107 C C . LEU A 1 152 ? 5.609 -11.012 -17.009 1.00 94.75 152 LEU A C 1
ATOM 1109 O O . LEU A 1 152 ? 6.011 -12.143 -16.758 1.00 94.75 152 LEU A O 1
ATOM 1113 N N . VAL A 1 153 ? 4.370 -10.777 -17.437 1.00 94.44 153 VAL A N 1
ATOM 1114 C CA . VAL A 1 153 ? 3.394 -11.838 -17.749 1.00 94.44 153 VAL A CA 1
ATOM 1115 C C . VAL A 1 153 ? 3.492 -12.249 -19.215 1.00 94.44 153 VAL A C 1
ATOM 1117 O O . VAL A 1 153 ? 3.327 -13.418 -19.547 1.00 94.44 153 VAL A O 1
ATOM 1120 N N . GLN A 1 154 ? 3.764 -11.287 -20.094 1.00 93.06 154 GLN A N 1
ATOM 1121 C CA . GLN A 1 154 ? 3.930 -11.506 -21.527 1.00 93.06 154 GLN A CA 1
ATOM 1122 C C . GLN A 1 154 ? 5.040 -10.595 -22.038 1.00 93.06 154 GLN A C 1
ATOM 1124 O O . GLN A 1 154 ? 4.991 -9.393 -21.794 1.00 93.06 154 GLN A O 1
ATOM 1129 N N . ALA A 1 155 ? 6.014 -11.154 -22.752 1.00 90.44 155 ALA A N 1
ATOM 1130 C CA . ALA A 1 155 ? 7.044 -10.376 -23.431 1.00 90.44 155 ALA A CA 1
ATOM 1131 C C . ALA A 1 155 ? 6.486 -9.686 -24.685 1.00 90.44 155 ALA A C 1
ATOM 1133 O O . ALA A 1 155 ? 5.573 -10.198 -25.334 1.00 90.44 155 ALA A O 1
ATOM 1134 N N . GLU A 1 156 ? 7.053 -8.532 -25.022 1.00 91.06 156 GLU A N 1
ATOM 1135 C CA . GLU A 1 156 ? 6.773 -7.851 -26.285 1.00 91.06 156 GLU A CA 1
ATOM 1136 C C . GLU A 1 156 ? 7.344 -8.646 -27.469 1.00 91.06 156 GLU A C 1
ATOM 1138 O O . GLU A 1 156 ? 8.456 -9.174 -27.393 1.00 91.06 156 GLU A O 1
ATOM 1143 N N . ASP A 1 157 ? 6.587 -8.723 -28.565 1.00 91.38 157 ASP A N 1
ATOM 1144 C CA . ASP A 1 157 ? 7.060 -9.284 -29.834 1.00 91.38 157 ASP A CA 1
ATOM 1145 C C . ASP A 1 157 ? 7.492 -8.139 -30.754 1.00 91.38 157 ASP A C 1
ATOM 1147 O O . ASP A 1 157 ? 6.657 -7.438 -31.325 1.00 91.38 157 ASP A O 1
ATOM 1151 N N . ALA A 1 158 ? 8.805 -7.945 -30.885 1.00 86.94 158 ALA A N 1
ATOM 1152 C CA . ALA A 1 158 ? 9.388 -6.872 -31.690 1.00 86.94 158 ALA A CA 1
ATOM 1153 C C . ALA A 1 158 ? 9.407 -7.176 -33.204 1.00 86.94 158 ALA A C 1
ATOM 1155 O O . ALA A 1 158 ? 9.978 -6.408 -33.983 1.00 86.94 158 ALA A O 1
ATOM 1156 N N . THR A 1 159 ? 8.828 -8.301 -33.642 1.00 94.31 159 THR A N 1
ATOM 1157 C CA . THR A 1 159 ? 8.806 -8.688 -35.056 1.00 94.31 159 THR A CA 1
ATOM 1158 C C . THR A 1 159 ? 8.001 -7.670 -35.877 1.00 94.31 159 THR A C 1
ATOM 1160 O O . THR A 1 159 ? 6.830 -7.428 -35.566 1.00 94.31 159 THR A O 1
ATOM 1163 N N . PRO A 1 160 ? 8.567 -7.089 -36.958 1.00 92.19 160 PRO A N 1
ATOM 1164 C CA . PRO A 1 160 ? 7.839 -6.149 -37.804 1.00 92.19 160 PRO A CA 1
ATOM 1165 C C . PRO A 1 160 ? 6.517 -6.745 -38.306 1.00 92.19 160 PRO A C 1
ATOM 1167 O O . PRO A 1 160 ? 6.496 -7.818 -38.904 1.00 92.19 160 PRO A O 1
ATOM 1170 N N . GLY A 1 161 ? 5.408 -6.040 -38.066 1.00 90.44 161 GLY A N 1
ATOM 1171 C CA . GLY A 1 161 ? 4.063 -6.478 -38.456 1.00 90.44 161 GLY A CA 1
ATOM 1172 C C . GLY A 1 161 ? 3.303 -7.289 -37.400 1.00 90.44 161 GLY A C 1
ATOM 1173 O O . GLY A 1 161 ? 2.131 -7.593 -37.616 1.00 90.44 161 GLY A O 1
ATOM 1174 N N . VAL A 1 162 ? 3.909 -7.595 -36.247 1.00 91.12 162 VAL A N 1
ATOM 1175 C CA . VAL A 1 162 ? 3.226 -8.230 -35.111 1.00 91.12 162 VAL A CA 1
ATOM 1176 C C . VAL A 1 162 ? 2.909 -7.180 -34.043 1.00 91.12 162 VAL A C 1
ATOM 1178 O O . VAL A 1 162 ? 3.793 -6.483 -33.564 1.00 91.12 162 VAL A O 1
ATOM 1181 N N . CYS A 1 163 ? 1.638 -7.059 -33.645 1.00 88.50 163 CYS A N 1
ATOM 1182 C CA . CYS A 1 163 ? 1.217 -6.175 -32.551 1.00 88.50 163 CYS A CA 1
ATOM 1183 C C . CYS A 1 163 ? 0.965 -6.997 -31.280 1.00 88.50 163 CYS A C 1
ATOM 1185 O O . CYS A 1 163 ? -0.174 -7.345 -30.967 1.00 88.50 163 CYS A O 1
ATOM 1187 N N . LYS A 1 164 ? 2.035 -7.350 -30.559 1.00 92.06 164 LYS A N 1
ATOM 1188 C CA . LYS A 1 164 ? 1.937 -7.986 -29.236 1.00 92.06 164 LYS A CA 1
ATOM 1189 C C . LYS A 1 164 ? 2.719 -7.166 -28.208 1.00 92.06 164 LYS A C 1
ATOM 1191 O O . LYS A 1 164 ? 3.943 -7.273 -28.170 1.00 92.06 164 LYS A O 1
ATOM 1196 N N . PRO A 1 165 ? 2.038 -6.356 -27.378 1.00 89.25 165 PRO A N 1
ATOM 1197 C CA . PRO A 1 165 ? 2.706 -5.559 -26.358 1.00 89.25 165 PRO A CA 1
ATOM 1198 C C . PRO A 1 165 ? 3.168 -6.424 -25.178 1.00 89.25 165 PRO A C 1
ATOM 1200 O O . PRO A 1 165 ? 2.591 -7.481 -24.896 1.00 89.25 165 PRO A O 1
ATOM 1203 N N . GLY A 1 166 ? 4.165 -5.929 -24.445 1.00 90.94 166 GLY A N 1
ATOM 1204 C CA . GLY A 1 166 ? 4.538 -6.487 -23.149 1.00 90.94 166 GLY A CA 1
ATOM 1205 C C . GLY A 1 166 ? 3.434 -6.272 -22.106 1.00 90.94 166 GLY A C 1
ATOM 1206 O O . GLY A 1 166 ? 2.908 -5.166 -21.972 1.00 90.94 166 GLY A O 1
ATOM 1207 N N . ILE A 1 167 ? 3.076 -7.321 -21.361 1.00 93.62 167 ILE A N 1
ATOM 1208 C CA . ILE A 1 167 ? 2.114 -7.254 -20.250 1.00 93.62 167 ILE A CA 1
ATOM 1209 C C . ILE A 1 167 ? 2.879 -7.413 -18.943 1.00 93.62 167 ILE A C 1
ATOM 1211 O O . ILE A 1 167 ? 3.543 -8.426 -18.720 1.00 93.62 167 ILE A O 1
ATOM 1215 N N . TYR A 1 168 ? 2.723 -6.432 -18.061 1.00 94.31 168 TYR A N 1
ATOM 1216 C CA . TYR A 1 168 ? 3.358 -6.387 -16.749 1.00 94.31 168 TYR A CA 1
ATOM 1217 C C . TYR A 1 168 ? 2.304 -6.516 -15.652 1.00 94.31 168 TYR A C 1
ATOM 1219 O O . TYR A 1 168 ? 1.193 -5.999 -15.776 1.00 94.31 168 TYR A O 1
ATOM 1227 N N . ARG A 1 169 ? 2.654 -7.204 -14.568 1.00 95.00 169 ARG A N 1
ATOM 1228 C CA . ARG A 1 169 ? 1.822 -7.366 -13.378 1.00 95.00 169 ARG A CA 1
ATOM 1229 C C . ARG A 1 169 ? 2.529 -6.751 -12.189 1.00 95.00 169 ARG A C 1
ATOM 1231 O O . ARG A 1 169 ? 3.624 -7.174 -11.835 1.00 95.00 169 ARG A O 1
ATOM 1238 N N . VAL A 1 170 ? 1.864 -5.790 -11.566 1.00 95.12 170 VAL A N 1
ATOM 1239 C CA . VAL A 1 170 ? 2.259 -5.232 -10.275 1.00 95.12 170 VAL A CA 1
ATOM 1240 C C . VAL A 1 170 ? 1.402 -5.895 -9.207 1.00 95.12 170 VAL A C 1
ATOM 1242 O O . VAL A 1 170 ? 0.192 -6.039 -9.376 1.00 95.12 170 VAL A O 1
ATOM 1245 N N . THR A 1 171 ? 2.015 -6.350 -8.123 1.00 93.94 171 THR A N 1
ATOM 1246 C CA . THR A 1 171 ? 1.313 -6.954 -6.987 1.00 93.94 171 THR A CA 1
ATOM 1247 C C . THR A 1 171 ? 1.817 -6.326 -5.703 1.00 93.94 171 THR A C 1
ATOM 1249 O O . THR A 1 171 ? 3.024 -6.204 -5.521 1.00 93.94 171 THR A O 1
ATOM 1252 N N . VAL A 1 172 ? 0.891 -5.943 -4.822 1.00 93.56 172 VAL A N 1
ATOM 1253 C CA . VAL A 1 172 ? 1.194 -5.538 -3.448 1.00 93.56 172 VAL A CA 1
ATOM 1254 C C . VAL A 1 172 ? 0.496 -6.496 -2.497 1.00 93.56 172 VAL A C 1
ATOM 1256 O O . VAL A 1 172 ? -0.704 -6.736 -2.624 1.00 93.56 172 VAL A O 1
ATOM 1259 N N . ALA A 1 173 ? 1.255 -7.034 -1.553 1.00 90.75 173 ALA A N 1
ATOM 1260 C CA . ALA A 1 173 ? 0.776 -7.890 -0.482 1.00 90.75 173 ALA A CA 1
ATOM 1261 C C . ALA A 1 173 ? 1.089 -7.245 0.870 1.00 90.75 173 ALA A C 1
ATOM 1263 O O . ALA A 1 173 ? 2.064 -6.511 1.009 1.00 90.75 173 ALA A O 1
ATOM 1264 N N . TRP A 1 174 ? 0.256 -7.510 1.868 1.00 90.44 174 TRP A N 1
ATOM 1265 C CA . TRP A 1 174 ? 0.454 -7.049 3.237 1.00 90.44 174 TRP A CA 1
ATOM 1266 C C . TRP A 1 174 ? -0.087 -8.092 4.212 1.00 90.44 174 TRP A C 1
ATOM 1268 O O . TRP A 1 174 ? -0.874 -8.967 3.847 1.00 90.44 174 TRP A O 1
ATOM 1278 N N . GLN A 1 175 ? 0.342 -7.993 5.461 1.00 87.06 175 GLN A N 1
ATOM 1279 C CA . GLN A 1 175 ? -0.129 -8.808 6.563 1.00 87.06 175 GLN A CA 1
ATOM 1280 C C . GLN A 1 175 ? -1.286 -8.094 7.269 1.00 87.06 175 GLN A C 1
ATOM 1282 O O . GLN A 1 175 ? -1.105 -7.026 7.856 1.00 87.06 175 GLN A O 1
ATOM 1287 N N . GLY A 1 176 ? -2.476 -8.695 7.218 1.00 81.12 176 GLY A N 1
ATOM 1288 C CA . GLY A 1 176 ? -3.629 -8.238 7.994 1.00 81.12 176 GLY A CA 1
ATOM 1289 C C . GLY A 1 176 ? -3.468 -8.498 9.496 1.00 81.12 176 GLY A C 1
ATOM 1290 O O . GLY A 1 176 ? -2.646 -9.307 9.927 1.00 81.12 176 GLY A O 1
ATOM 1291 N N . SER A 1 177 ? -4.286 -7.822 10.303 1.00 73.62 177 SER A N 1
ATOM 1292 C CA . SER A 1 177 ? -4.346 -7.978 11.767 1.00 73.62 177 SER A CA 1
ATOM 1293 C C . SER A 1 177 ? -4.782 -9.371 12.219 1.00 73.62 177 SER A C 1
ATOM 1295 O O . SER A 1 177 ? -4.374 -9.838 13.282 1.00 73.62 177 SER A O 1
ATOM 1297 N N . ASN A 1 178 ? -5.603 -10.039 11.413 1.00 75.88 178 ASN A N 1
ATOM 1298 C CA . ASN A 1 178 ? -6.092 -11.380 11.687 1.00 75.88 178 ASN A CA 1
ATOM 1299 C C . ASN A 1 178 ? -5.163 -12.430 11.066 1.00 75.88 178 ASN A C 1
ATOM 1301 O O . ASN A 1 178 ? -4.797 -12.338 9.895 1.00 75.88 178 ASN A O 1
ATOM 1305 N N . LYS A 1 179 ? -4.794 -13.459 11.842 1.00 66.38 179 LYS A N 1
ATOM 1306 C CA . LYS A 1 179 ? -4.046 -14.605 11.308 1.00 66.38 179 LYS A CA 1
ATOM 1307 C C . LYS A 1 179 ? -4.918 -15.338 10.295 1.00 66.38 179 LYS A C 1
ATOM 1309 O O . LYS A 1 179 ? -5.924 -15.934 10.670 1.00 66.38 179 LYS A O 1
ATOM 1314 N N . THR A 1 180 ? -4.508 -15.336 9.038 1.00 66.19 180 THR A N 1
ATOM 1315 C CA . THR A 1 180 ? -5.055 -16.232 8.024 1.00 66.19 180 THR A CA 1
ATOM 1316 C C . THR A 1 180 ? -4.171 -17.471 7.931 1.00 66.19 180 THR A C 1
ATOM 1318 O O . THR A 1 180 ? -2.952 -17.402 8.093 1.00 66.19 180 THR A O 1
ATOM 1321 N N . THR A 1 181 ? -4.787 -18.633 7.753 1.00 57.25 181 THR A N 1
ATOM 1322 C CA . THR A 1 181 ? -4.068 -19.876 7.457 1.00 57.25 181 THR A CA 1
ATOM 1323 C C . THR A 1 181 ? -3.826 -19.940 5.952 1.00 57.25 181 THR A C 1
ATOM 1325 O O . THR A 1 181 ? -4.671 -19.488 5.177 1.00 57.25 181 THR A O 1
ATOM 1328 N N . GLU A 1 182 ? -2.671 -20.456 5.541 1.00 44.84 182 GLU A N 1
ATOM 1329 C CA . GLU A 1 182 ? -2.352 -20.643 4.125 1.00 44.84 182 GLU A CA 1
ATOM 1330 C C . GLU A 1 182 ? -3.352 -21.629 3.487 1.00 44.84 182 GLU A C 1
ATOM 1332 O O . GLU A 1 182 ? -3.710 -22.619 4.136 1.00 44.84 182 GLU A O 1
ATOM 1337 N N . PRO A 1 183 ? -3.861 -21.363 2.269 1.00 46.59 183 PRO A N 1
ATOM 1338 C CA . PRO A 1 183 ? -4.683 -22.328 1.548 1.00 46.59 183 PRO A CA 1
ATOM 1339 C C . PRO A 1 183 ? -3.892 -23.625 1.335 1.00 46.59 183 PRO A C 1
ATOM 1341 O O . PRO A 1 183 ? -2.740 -23.566 0.908 1.00 46.59 183 PRO A O 1
ATOM 1344 N N . ALA A 1 184 ? -4.506 -24.764 1.668 1.00 52.34 184 ALA A N 1
ATOM 1345 C CA . ALA A 1 184 ? -3.928 -26.094 1.461 1.00 52.34 184 ALA A CA 1
ATOM 1346 C C . ALA A 1 184 ? -3.764 -26.442 -0.026 1.00 52.34 184 ALA A C 1
ATOM 1348 O O . ALA A 1 184 ? -4.599 -25.974 -0.837 1.00 52.34 184 ALA A O 1
#

pLDDT: mean 81.55, std 15.45, range [38.81, 97.75]

Sequence (184 aa):
MLNRNAIDQLPVPITPPLPRVSGTTMLEVLVTIVILASGLLGLAALQVALLTAEAESYQRAQAILLVNDMVERVTTNRSAAASYVSTDVFGTDGMEPIINVPFRCAVSPATQVSRDLCDWGRSLQGAAEKKTVGSVITQVGGLGGGRGCIQLVQAEDATPGVCKPGIYRVTVAWQGSNKTTEPA

Foldseek 3Di:
DDDPPPPPPDDDDPDDPDPDPPPPVVVVVVVVVVVVVVVVVVVVVVVVVVVQVVVQVLLVVLQVVLLVLLVVLCVVVVVCNVVLADPFKAEDPRPDDVVPQPVHRPDVVDDSSSSSSRVSSCVQLQVVAWDDDPNDIHRDRHAAQKIKHKHWPDDDDPPPPDPDHTDMDIDIDGDGPDDDDDDD